Protein AF-A0A550C7H7-F1 (afdb_monomer)

Sequence (183 aa):
MYLFIVLYAYKVDDRRIQGKYHWALLACPMADLDVRALSSAKVYQITNKESIRHWRTDHKSVDVLKSERVIGFIRLPEVQGGSAVTGFIEESPAVHEEDSYPPDARQWSCAWWVIRLIRSFVDAEMMVDPVRGRDTEGNWFERFKQRVQAQGMKLEQKRGQWMTSQDTGSMTIQSIILDFNAT

InterPro domains:
  IPR054208 Protein of unknown function DUF6914 [PF21858] (3-125)

Secondary structure (DSSP, 8-state):
-EEEEEEEEEEETTEEEEEEEEEEEEEESSSS--HHHHHTEEEE-EE-TT-TT--EE--EEE-STT-TTEEEEEEPPPBSSTTHHHHHHHHS-SS-SSTTSSSSGGG--HHHHHHHHHHHHHHTTSB--SSTTT-SSS-HHHHHHHHHHHTTPEEEEETTEEEEE--SS------B---TT--

Solvent-accessible surface area (backbone atoms only — not comparable to full-atom values): 11025 Å² total; per-residue (Å²): 58,26,38,26,42,39,37,25,57,31,65,60,95,88,40,73,44,86,98,42,69,44,37,31,40,33,74,35,87,48,94,63,90,46,70,73,58,34,54,62,25,54,34,43,34,46,43,38,91,91,34,95,86,51,57,34,69,57,66,41,74,39,43,53,80,76,37,91,41,56,68,39,39,37,49,51,65,57,29,58,65,54,72,56,51,58,54,53,60,71,70,50,66,53,62,77,89,73,88,63,81,68,83,45,88,91,65,74,43,38,57,54,54,53,50,50,52,54,47,54,34,34,76,67,69,29,22,73,54,88,53,76,91,76,54,98,68,85,46,66,64,58,55,5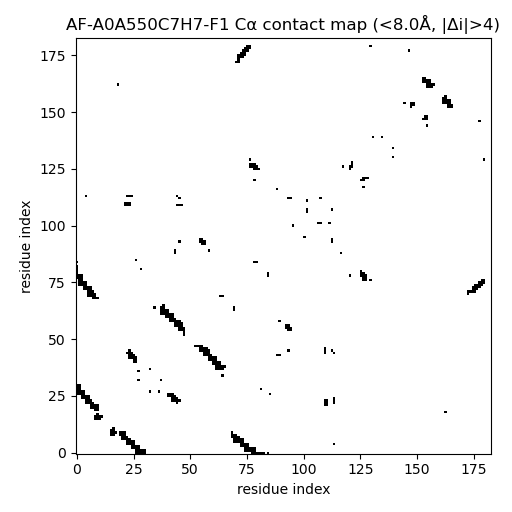1,51,52,53,44,43,74,71,73,37,44,78,44,76,56,97,91,41,80,40,77,56,76,82,95,69,79,87,69,91,56,72,51,67,59,67,87,76,78,126

Nearest PDB structures (foldseek):
  1m1f-assembly1_B  TM=3.291E-01  e=3.274E+00  Escherichia coli
  7xlz-assembly2_B  TM=2.242E-01  e=7.909E+00  Vibrio anguillarum 775

Radius of gyration: 16.7 Å; Cα contacts (8 Å, |Δi|>4): 261; chains: 1; bounding box: 39×39×38 Å

Organism: NCBI:txid97359

Structure (mmCIF, N/CA/C/O backbone):
data_AF-A0A550C7H7-F1
#
_entry.id   AF-A0A550C7H7-F1
#
loop_
_atom_site.group_PDB
_atom_site.id
_atom_site.type_symbol
_atom_site.label_atom_id
_atom_site.label_alt_id
_atom_site.label_comp_id
_atom_site.label_asym_id
_atom_site.label_entity_id
_atom_site.label_seq_id
_atom_site.pdbx_PDB_ins_code
_atom_site.Cartn_x
_atom_site.Cartn_y
_atom_site.Cartn_z
_atom_site.occupancy
_atom_site.B_iso_or_equiv
_atom_site.auth_seq_id
_atom_site.auth_comp_id
_atom_site.auth_asym_id
_atom_site.auth_atom_id
_atom_site.pdbx_PDB_model_num
ATOM 1 N N . MET A 1 1 ? -0.279 4.043 -15.004 1.00 90.31 1 MET A N 1
ATOM 2 C CA . MET A 1 1 ? -1.093 3.459 -13.894 1.00 90.31 1 MET A CA 1
ATOM 3 C C . MET A 1 1 ? -0.762 4.222 -12.627 1.00 90.31 1 MET A C 1
ATOM 5 O O . MET A 1 1 ? 0.410 4.471 -12.386 1.00 90.31 1 MET A O 1
ATOM 9 N N . TYR A 1 2 ? -1.744 4.588 -11.808 1.00 91.00 2 TYR A N 1
ATOM 10 C CA . TYR A 1 2 ? -1.482 5.330 -10.574 1.00 91.00 2 TYR A CA 1
ATOM 11 C C . TYR A 1 2 ? -1.555 4.419 -9.359 1.00 91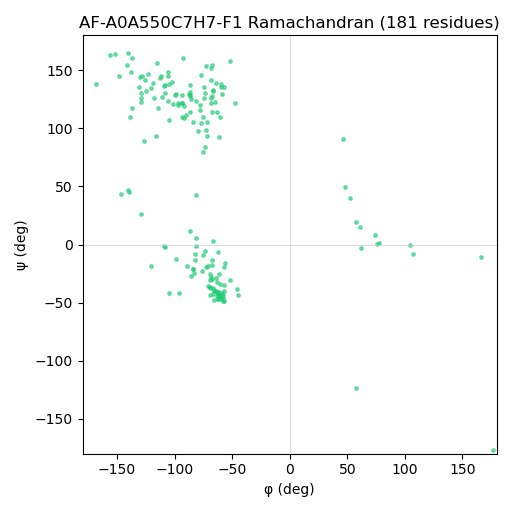.00 2 TYR A C 1
ATOM 13 O O . TYR A 1 2 ? -2.425 3.554 -9.260 1.00 91.00 2 TYR A O 1
ATOM 21 N N . LEU A 1 3 ? -0.635 4.631 -8.422 1.00 92.44 3 LEU A N 1
ATOM 22 C CA . LEU A 1 3 ? -0.643 3.968 -7.128 1.00 92.44 3 LEU A CA 1
ATOM 23 C C . LEU A 1 3 ? -0.927 4.989 -6.030 1.00 92.44 3 LEU A C 1
ATOM 25 O O . LEU A 1 3 ? -0.452 6.124 -6.065 1.00 92.44 3 LEU A O 1
ATOM 29 N N . PHE A 1 4 ? -1.683 4.555 -5.033 1.00 93.44 4 PHE A N 1
ATOM 30 C CA . PHE A 1 4 ? -1.974 5.329 -3.839 1.00 93.44 4 PHE A CA 1
ATOM 31 C C . PHE A 1 4 ? -1.582 4.522 -2.610 1.00 93.44 4 PHE A C 1
ATOM 33 O O . PHE A 1 4 ? -1.973 3.360 -2.484 1.00 93.44 4 PHE A O 1
ATOM 40 N N . ILE A 1 5 ? -0.857 5.138 -1.677 1.00 94.50 5 ILE A N 1
ATOM 41 C CA . ILE A 1 5 ? -0.728 4.590 -0.328 1.00 94.50 5 ILE A CA 1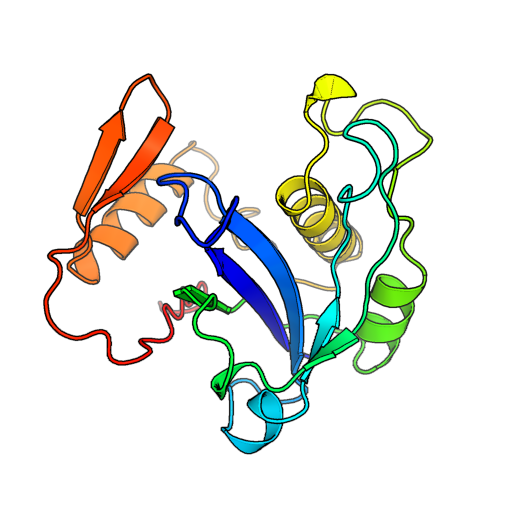
ATOM 42 C C . ILE A 1 5 ? -2.013 4.930 0.417 1.00 94.50 5 ILE A C 1
ATOM 44 O O . ILE A 1 5 ? -2.342 6.103 0.590 1.00 94.50 5 ILE A O 1
ATOM 48 N N . VAL A 1 6 ? -2.729 3.911 0.875 1.00 93.81 6 VAL A N 1
ATOM 49 C CA . VAL A 1 6 ? -3.890 4.065 1.750 1.00 93.81 6 VAL A CA 1
ATOM 50 C C . VAL A 1 6 ? -3.422 3.936 3.192 1.00 93.81 6 VAL A C 1
ATOM 52 O O . VAL A 1 6 ? -2.858 2.909 3.582 1.00 93.81 6 VAL A O 1
ATOM 55 N N . LEU A 1 7 ? -3.660 4.975 3.990 1.00 92.44 7 LEU A N 1
ATOM 56 C CA . LEU A 1 7 ? -3.325 4.990 5.410 1.00 92.44 7 LEU A CA 1
ATOM 57 C C . LEU A 1 7 ? -4.555 4.633 6.235 1.00 92.44 7 LEU A C 1
ATOM 59 O O . LEU A 1 7 ? -5.562 5.341 6.214 1.00 92.44 7 LEU A O 1
ATOM 63 N N . TYR A 1 8 ? -4.450 3.558 7.010 1.00 89.75 8 TYR A N 1
ATOM 64 C CA . TYR A 1 8 ? -5.477 3.141 7.954 1.00 89.75 8 TYR A CA 1
ATOM 65 C C . TYR A 1 8 ? -5.025 3.388 9.394 1.00 89.75 8 TYR A C 1
ATOM 67 O O . TYR A 1 8 ? -3.912 3.032 9.785 1.00 89.75 8 TYR A O 1
ATOM 75 N N . ALA A 1 9 ? -5.922 3.899 10.231 1.00 86.19 9 ALA A N 1
ATOM 76 C CA . ALA A 1 9 ? -5.753 3.930 11.673 1.00 86.19 9 ALA A CA 1
ATOM 77 C C . ALA A 1 9 ? -5.569 2.504 12.205 1.00 86.19 9 ALA A C 1
ATOM 79 O O . ALA A 1 9 ? -6.367 1.593 11.924 1.00 86.19 9 ALA A O 1
ATOM 80 N N . TYR A 1 10 ? -4.521 2.302 13.001 1.00 82.44 10 TYR A N 1
ATOM 81 C CA . TYR A 1 10 ? -4.336 1.055 13.723 1.00 82.44 10 TYR A CA 1
ATOM 82 C C . TYR A 1 10 ? -5.323 0.999 14.897 1.00 82.44 10 TYR A C 1
ATOM 84 O O . TYR A 1 10 ? -5.390 1.938 15.691 1.00 82.44 10 TYR A O 1
ATOM 92 N N . LYS A 1 11 ? -6.112 -0.078 14.990 1.00 80.31 11 LYS A N 1
ATOM 93 C CA . LYS A 1 11 ? -7.064 -0.312 16.085 1.00 80.31 11 LYS A CA 1
ATOM 94 C C . LYS A 1 11 ? -6.698 -1.595 16.837 1.00 80.31 11 LYS A C 1
ATOM 96 O O . LYS A 1 11 ? -6.369 -2.588 16.190 1.00 80.31 11 LYS A O 1
ATOM 101 N N . VAL A 1 12 ? -6.793 -1.557 18.165 1.00 75.75 12 VAL A N 1
ATOM 102 C CA . VAL A 1 12 ? -6.769 -2.720 19.072 1.00 75.75 12 VAL A CA 1
ATOM 103 C C . VAL A 1 12 ? -7.987 -2.580 19.978 1.00 75.75 12 VAL A C 1
ATOM 105 O O . VAL A 1 12 ? -8.166 -1.508 20.552 1.00 75.75 12 VAL A O 1
ATOM 108 N N . ASP A 1 13 ? -8.839 -3.604 20.047 1.00 80.12 13 ASP A N 1
ATOM 109 C CA . ASP A 1 13 ? -10.090 -3.594 20.829 1.00 80.12 13 ASP A CA 1
ATOM 110 C C . ASP A 1 13 ? -10.924 -2.319 20.596 1.00 80.12 13 ASP A C 1
ATOM 112 O O . ASP A 1 13 ? -11.272 -1.585 21.519 1.00 80.12 13 ASP A O 1
ATOM 116 N N . ASP A 1 14 ? -11.133 -1.989 19.316 1.00 77.25 14 ASP A N 1
ATOM 117 C CA . ASP A 1 14 ? -11.817 -0.788 18.810 1.00 77.25 14 ASP A CA 1
ATOM 118 C C . ASP A 1 14 ? -11.204 0.577 19.158 1.00 77.25 14 ASP A C 1
ATOM 120 O O . ASP A 1 14 ? -11.626 1.606 18.617 1.00 77.25 14 ASP A O 1
ATOM 124 N N . ARG A 1 15 ? -10.124 0.615 19.940 1.00 77.50 15 ARG A N 1
ATOM 125 C CA . ARG A 1 15 ? -9.394 1.846 20.256 1.00 77.50 15 ARG A CA 1
ATOM 126 C C . ARG A 1 15 ? -8.351 2.147 19.192 1.00 77.50 15 ARG A C 1
ATOM 128 O O . ARG A 1 15 ? -7.514 1.307 18.861 1.00 77.50 15 ARG A O 1
ATOM 135 N N . ARG A 1 16 ? -8.368 3.378 18.671 1.00 78.88 16 ARG A N 1
ATOM 136 C CA . ARG A 1 16 ? -7.312 3.888 17.784 1.00 78.88 16 ARG A CA 1
ATOM 137 C C . ARG A 1 16 ? -6.014 4.032 18.579 1.00 78.88 16 ARG A C 1
ATOM 139 O O . ARG A 1 16 ? -5.995 4.682 19.620 1.00 78.88 16 ARG A O 1
ATOM 146 N N . ILE A 1 17 ? -4.928 3.457 18.072 1.00 76.88 17 ILE A N 1
ATOM 147 C CA . ILE A 1 17 ? -3.597 3.615 18.658 1.00 76.88 17 ILE A CA 1
ATOM 148 C C . ILE A 1 17 ? -2.902 4.780 17.958 1.00 76.88 17 ILE A C 1
ATOM 150 O O . ILE A 1 17 ? -2.539 4.686 16.785 1.00 76.88 17 ILE A O 1
ATOM 154 N N . GLN A 1 18 ? -2.732 5.889 18.677 1.00 75.62 18 GLN A N 1
ATOM 155 C CA . GLN A 1 18 ? -2.103 7.092 18.138 1.00 75.62 18 GLN A CA 1
ATOM 156 C C . GLN A 1 18 ? -0.669 6.803 17.666 1.00 75.62 18 GLN A C 1
ATOM 158 O O . GLN A 1 18 ? 0.081 6.082 18.324 1.00 75.62 18 GLN A O 1
ATOM 163 N N . GLY A 1 19 ? -0.302 7.355 16.507 1.00 72.56 19 GLY A N 1
ATOM 164 C CA . GLY A 1 19 ? 1.031 7.194 15.918 1.00 72.56 19 GLY A CA 1
ATOM 165 C C . GLY A 1 19 ? 1.295 5.829 15.273 1.00 72.56 19 GLY A C 1
ATOM 166 O O . GLY A 1 19 ? 2.384 5.620 14.747 1.00 72.56 19 GLY A O 1
ATOM 167 N N . LYS A 1 20 ? 0.324 4.902 15.274 1.00 79.31 20 LYS A N 1
ATOM 168 C CA . LYS A 1 20 ? 0.422 3.628 14.552 1.00 79.31 20 LYS A CA 1
ATOM 169 C C . LYS A 1 20 ? -0.553 3.598 13.383 1.00 79.31 20 LYS A C 1
ATOM 171 O O . LYS A 1 20 ? -1.761 3.775 13.551 1.00 79.31 20 LYS A O 1
ATOM 176 N N . TYR A 1 21 ? -0.018 3.303 12.206 1.00 88.19 21 TYR A N 1
ATOM 177 C CA . TYR A 1 21 ? -0.771 3.263 10.961 1.00 88.19 21 TYR A CA 1
ATOM 178 C C . TYR A 1 21 ? -0.526 1.949 10.240 1.00 88.19 21 TYR A C 1
ATOM 180 O O . TYR A 1 21 ? 0.578 1.409 10.266 1.00 88.19 21 TYR A O 1
ATOM 188 N N . HIS A 1 22 ? -1.564 1.452 9.582 1.00 92.19 22 HIS A N 1
ATOM 189 C CA . HIS A 1 22 ? -1.452 0.356 8.637 1.00 92.19 22 HIS A CA 1
ATOM 190 C C . HIS A 1 22 ? -1.413 0.922 7.222 1.00 92.19 22 HIS A C 1
ATOM 192 O O . HIS A 1 22 ? -2.246 1.755 6.868 1.00 92.19 22 HIS A O 1
ATOM 198 N N . TRP A 1 23 ? -0.422 0.495 6.448 1.00 94.62 23 TRP A N 1
ATOM 199 C CA . TRP A 1 23 ? -0.182 0.974 5.093 1.00 94.62 23 TRP A CA 1
ATOM 200 C C . TRP A 1 23 ? -0.626 -0.097 4.107 1.00 94.62 23 TRP A C 1
ATOM 202 O O . TRP A 1 23 ? -0.367 -1.286 4.303 1.00 94.62 23 TRP A O 1
ATOM 212 N N . ALA A 1 24 ? -1.282 0.334 3.043 1.00 96.44 24 ALA A N 1
ATOM 213 C CA . ALA A 1 24 ? -1.634 -0.515 1.921 1.00 96.44 24 ALA A CA 1
ATOM 214 C C . ALA A 1 24 ? -1.447 0.248 0.611 1.00 96.44 24 ALA A C 1
ATOM 216 O O . ALA A 1 24 ? -1.358 1.473 0.618 1.00 96.44 24 ALA A O 1
ATOM 217 N N . LEU A 1 25 ? -1.426 -0.471 -0.502 1.00 96.38 25 LEU A N 1
ATOM 218 C CA . LEU A 1 25 ? -1.425 0.092 -1.842 1.00 96.38 25 LEU A CA 1
ATOM 219 C C . LEU A 1 25 ? -2.788 -0.091 -2.496 1.00 96.38 25 LEU A C 1
ATOM 221 O O . LEU A 1 25 ? -3.459 -1.103 -2.315 1.00 96.38 25 LEU A O 1
ATOM 225 N N . LEU A 1 26 ? -3.174 0.894 -3.285 1.00 94.94 26 LEU A N 1
ATOM 226 C CA . LEU A 1 26 ? -4.359 0.878 -4.121 1.00 94.94 26 LEU A CA 1
ATOM 227 C C . LEU A 1 26 ? -3.930 1.271 -5.528 1.00 94.94 26 LEU A C 1
ATOM 229 O O . LEU A 1 26 ? -3.329 2.327 -5.718 1.00 94.94 26 LEU A O 1
ATOM 233 N N . ALA A 1 27 ? -4.198 0.398 -6.495 1.00 91.69 27 ALA A N 1
ATOM 234 C CA . ALA A 1 27 ? -3.916 0.665 -7.897 1.00 91.69 27 ALA A CA 1
ATOM 235 C C . ALA A 1 27 ? -5.162 1.249 -8.564 1.00 91.69 27 ALA A C 1
ATOM 237 O O . ALA A 1 27 ? -6.253 0.689 -8.451 1.00 91.69 27 ALA A O 1
ATOM 238 N N . CYS A 1 28 ? -4.996 2.373 -9.252 1.00 89.19 28 CYS A N 1
ATOM 239 C CA . CYS A 1 28 ? -6.060 3.054 -9.970 1.00 89.19 28 CYS A CA 1
ATOM 240 C C . CYS A 1 28 ? -5.609 3.333 -11.411 1.00 89.19 28 CYS A C 1
ATOM 242 O O . CYS A 1 28 ? -4.534 3.905 -11.619 1.00 89.19 28 CYS A O 1
ATOM 244 N N . PRO A 1 29 ? -6.420 2.989 -12.427 1.00 85.62 29 PRO A N 1
ATOM 245 C CA . PRO A 1 29 ? -6.101 3.339 -13.808 1.00 85.62 29 PRO A CA 1
ATOM 246 C C . PRO A 1 29 ? -6.175 4.853 -14.061 1.00 85.62 29 PRO A C 1
ATOM 248 O O . PRO A 1 29 ? -5.612 5.327 -15.042 1.00 85.62 29 PRO A O 1
ATOM 251 N N . MET A 1 30 ? -6.844 5.611 -13.186 1.00 83.75 30 MET A N 1
ATOM 252 C CA . MET A 1 30 ? -7.049 7.053 -13.318 1.00 83.75 30 MET A CA 1
ATOM 253 C C . MET A 1 30 ? -6.166 7.839 -12.345 1.00 83.75 30 MET A C 1
ATOM 255 O O . MET A 1 30 ? -5.876 7.374 -11.241 1.00 83.75 30 MET A O 1
ATOM 259 N N . ALA A 1 31 ? -5.762 9.038 -12.774 1.00 79.12 31 ALA A N 1
ATOM 260 C CA . ALA A 1 31 ? -4.938 9.975 -12.006 1.00 79.12 31 ALA A CA 1
ATOM 261 C C . ALA A 1 31 ? -5.601 10.418 -10.700 1.00 79.12 31 ALA A C 1
ATOM 263 O O . ALA A 1 31 ? -4.918 10.610 -9.693 1.00 79.12 31 ALA A O 1
ATOM 264 N N . ASP A 1 32 ? -6.924 10.537 -10.734 1.00 79.69 32 ASP A N 1
ATOM 265 C CA . ASP A 1 32 ? -7.741 10.983 -9.622 1.00 79.69 32 ASP A CA 1
ATOM 266 C C . ASP A 1 32 ? -8.597 9.830 -9.094 1.00 79.69 32 ASP A C 1
ATOM 268 O O . ASP A 1 32 ? -9.057 8.957 -9.840 1.00 79.69 32 ASP A O 1
ATOM 272 N N . LEU A 1 33 ? -8.801 9.821 -7.778 1.00 79.56 33 LEU A N 1
ATOM 273 C CA . LEU A 1 33 ? -9.662 8.846 -7.122 1.00 79.56 33 LEU A CA 1
ATOM 274 C C . LEU A 1 33 ? -11.130 9.235 -7.346 1.00 79.56 33 LEU A C 1
ATOM 276 O O . LEU A 1 33 ? -11.639 10.143 -6.696 1.00 79.56 33 LEU A O 1
ATOM 280 N N . ASP A 1 34 ? -11.821 8.528 -8.243 1.00 79.56 34 ASP A N 1
ATOM 281 C CA . ASP A 1 34 ? -13.287 8.577 -8.341 1.00 79.56 34 ASP A CA 1
ATOM 282 C C . ASP A 1 34 ? -13.909 7.730 -7.210 1.00 79.56 34 ASP A C 1
ATOM 284 O O . ASP A 1 34 ? -13.403 6.664 -6.846 1.00 79.56 34 ASP A O 1
ATOM 288 N N . VAL A 1 35 ? -15.057 8.171 -6.695 1.00 75.94 35 VAL A N 1
ATOM 289 C CA . VAL A 1 35 ? -15.947 7.437 -5.783 1.00 75.94 35 VAL A CA 1
ATOM 290 C C . VAL A 1 35 ? -16.149 5.994 -6.245 1.00 75.94 35 VAL A C 1
ATOM 292 O O . VAL A 1 35 ? -16.066 5.064 -5.441 1.00 75.94 35 VAL A O 1
ATOM 295 N N . ARG A 1 36 ? -16.353 5.782 -7.553 1.00 78.25 36 ARG A N 1
ATOM 296 C CA . ARG A 1 36 ? -16.510 4.433 -8.118 1.00 78.25 36 ARG A CA 1
ATOM 297 C C . ARG A 1 36 ? -15.270 3.571 -7.903 1.00 78.25 36 ARG A C 1
ATOM 299 O O . ARG A 1 36 ? -15.407 2.430 -7.463 1.00 78.25 36 ARG A O 1
ATOM 306 N N . ALA A 1 37 ? -14.080 4.128 -8.134 1.00 77.31 37 ALA A N 1
ATOM 307 C CA . ALA A 1 37 ? -12.816 3.426 -7.926 1.00 77.31 37 ALA A CA 1
ATOM 308 C C . ALA A 1 37 ? -12.606 3.047 -6.450 1.00 77.31 37 ALA A C 1
ATOM 310 O O . ALA A 1 37 ? -12.042 1.995 -6.170 1.00 77.31 37 ALA A O 1
ATOM 311 N N . LEU A 1 38 ? -13.106 3.857 -5.511 1.00 85.25 38 LEU A N 1
ATOM 312 C CA . LEU A 1 38 ? -12.970 3.617 -4.071 1.00 85.25 38 LEU A CA 1
ATOM 313 C C . LEU A 1 38 ? -14.017 2.651 -3.487 1.00 85.25 38 LEU A C 1
ATOM 315 O O . LEU A 1 38 ? -13.747 2.013 -2.470 1.00 85.25 38 LEU A O 1
ATOM 319 N N . SER A 1 39 ? -15.184 2.516 -4.123 1.00 85.12 39 SER A N 1
ATOM 320 C CA . SER A 1 39 ? -16.300 1.684 -3.633 1.00 85.12 39 SER A CA 1
ATOM 321 C C . SER A 1 39 ? -16.083 0.166 -3.751 1.00 85.12 39 SER A C 1
ATOM 323 O O . SER A 1 39 ? -16.731 -0.611 -3.054 1.00 85.12 39 SER A O 1
ATOM 325 N N . SER A 1 40 ? -15.157 -0.269 -4.609 1.00 87.75 40 SER A N 1
ATOM 326 C CA . SER A 1 40 ? -14.787 -1.680 -4.791 1.00 87.75 40 SER A CA 1
ATOM 327 C C . SER A 1 40 ? -13.299 -1.810 -5.122 1.00 87.75 40 SER A C 1
ATOM 329 O O . SER A 1 40 ? -12.896 -2.535 -6.037 1.00 87.75 40 SER A O 1
ATOM 331 N N . ALA A 1 41 ? -12.468 -1.064 -4.402 1.00 90.00 41 ALA A N 1
ATOM 332 C CA . ALA A 1 41 ? -11.054 -1.002 -4.707 1.00 90.00 41 ALA A CA 1
ATOM 333 C C . ALA A 1 41 ? -10.332 -2.280 -4.278 1.00 90.00 41 ALA A C 1
ATOM 335 O O . ALA A 1 41 ? -10.508 -2.758 -3.152 1.00 90.00 41 ALA A O 1
ATOM 336 N N . LYS A 1 42 ? -9.453 -2.796 -5.142 1.00 93.88 42 LYS A N 1
ATOM 337 C CA . LYS A 1 42 ? -8.499 -3.834 -4.749 1.00 93.88 42 LYS A CA 1
ATOM 338 C C . LYS A 1 42 ? -7.354 -3.173 -3.985 1.00 93.88 42 LYS A C 1
ATOM 340 O O . LYS A 1 42 ? -6.628 -2.337 -4.519 1.00 93.88 42 LYS A O 1
ATOM 345 N N . VAL A 1 43 ? -7.233 -3.535 -2.714 1.00 95.25 43 VAL A N 1
ATOM 346 C CA . VAL A 1 43 ? -6.210 -3.041 -1.798 1.00 95.25 43 VAL A CA 1
ATOM 347 C C . VAL A 1 43 ? -5.174 -4.134 -1.577 1.00 95.25 43 VAL A C 1
ATOM 349 O O 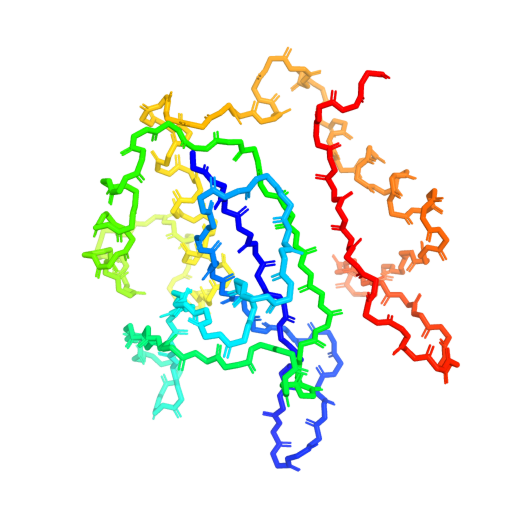. VAL A 1 43 ? -5.486 -5.235 -1.114 1.00 95.25 43 VAL A O 1
ATOM 352 N N . TYR A 1 44 ? -3.927 -3.797 -1.869 1.00 97.62 44 TYR A N 1
ATOM 353 C CA . TYR A 1 44 ? -2.760 -4.647 -1.718 1.00 97.62 44 TYR A CA 1
ATOM 354 C C . TYR A 1 44 ? -2.062 -4.342 -0.400 1.00 97.62 44 TYR A C 1
ATOM 356 O O . TYR A 1 44 ? -1.679 -3.212 -0.112 1.00 97.62 44 TYR A O 1
ATOM 364 N N . GLN A 1 45 ? -1.924 -5.352 0.440 1.00 96.31 45 GLN A N 1
ATOM 365 C CA . GLN A 1 45 ? -1.385 -5.211 1.786 1.00 96.31 45 GLN A CA 1
ATOM 366 C C . GLN A 1 45 ? -0.810 -6.536 2.273 1.00 96.31 45 GLN A C 1
ATOM 368 O O . GLN A 1 45 ? -1.177 -7.609 1.780 1.00 96.31 45 GLN A O 1
ATOM 373 N N . ILE A 1 46 ? 0.008 -6.436 3.314 1.00 94.88 46 ILE A N 1
ATOM 374 C CA . ILE A 1 46 ? 0.455 -7.564 4.127 1.00 94.88 46 ILE A CA 1
ATOM 375 C C . ILE A 1 46 ? -0.064 -7.422 5.554 1.00 94.88 46 ILE A C 1
ATOM 377 O O . ILE A 1 46 ? -0.358 -6.320 6.016 1.00 94.88 46 ILE A O 1
ATOM 381 N N . THR A 1 47 ? -0.175 -8.530 6.275 1.00 91.94 47 THR A N 1
ATOM 382 C CA . THR A 1 47 ? -0.656 -8.546 7.655 1.00 91.94 47 THR A CA 1
ATOM 383 C C . THR A 1 47 ? 0.116 -9.543 8.505 1.00 91.94 47 THR A C 1
ATOM 385 O O . THR A 1 47 ? 0.628 -10.532 7.993 1.00 91.94 47 THR A O 1
ATOM 388 N N . ASN A 1 48 ? 0.156 -9.290 9.810 1.00 88.62 48 ASN A N 1
ATOM 389 C CA . ASN A 1 48 ? 0.740 -10.157 10.831 1.00 88.62 48 ASN A CA 1
ATOM 390 C C . ASN A 1 48 ? -0.239 -10.406 11.993 1.00 88.62 48 ASN A C 1
ATOM 392 O O . ASN A 1 48 ? 0.175 -10.642 13.126 1.00 88.62 48 ASN A O 1
ATOM 396 N N . LYS A 1 49 ? -1.552 -10.321 11.723 1.00 85.19 49 LYS A N 1
ATOM 397 C CA . LYS A 1 49 ? -2.618 -10.463 12.734 1.00 85.19 49 LYS A CA 1
ATOM 398 C C . LYS A 1 49 ? -2.508 -11.734 13.579 1.00 85.19 49 LYS A C 1
ATOM 400 O O . LYS A 1 49 ? -2.928 -11.721 14.727 1.00 85.19 49 LYS A O 1
ATOM 405 N N . GLU A 1 50 ? -1.972 -12.811 13.012 1.00 80.38 50 GLU A N 1
ATOM 406 C CA . GLU A 1 50 ? -1.850 -14.110 13.685 1.00 80.38 50 GLU A CA 1
ATOM 407 C C . GLU A 1 50 ? -0.574 -14.224 14.528 1.00 80.38 50 GLU A C 1
ATOM 409 O O . GLU A 1 50 ? -0.540 -14.968 15.503 1.00 80.38 50 GLU A O 1
ATOM 414 N N . SER A 1 51 ? 0.486 -13.496 14.172 1.00 79.94 51 SER A N 1
ATOM 415 C CA . SER A 1 51 ? 1.750 -13.487 14.908 1.00 79.94 51 SER A CA 1
ATOM 416 C C . SER A 1 51 ? 2.643 -12.360 14.415 1.00 79.94 51 SER A C 1
ATOM 418 O O . SER A 1 51 ? 2.843 -12.211 13.213 1.00 79.94 51 SER A O 1
ATOM 420 N N . ILE A 1 52 ? 3.302 -11.653 15.339 1.00 73.75 52 ILE A N 1
ATOM 421 C CA . ILE A 1 52 ? 4.274 -10.595 15.015 1.00 73.75 52 ILE A CA 1
ATOM 422 C C . ILE A 1 52 ? 5.437 -11.069 14.127 1.00 73.75 52 ILE A C 1
ATOM 424 O O . ILE A 1 52 ? 6.099 -10.234 13.516 1.00 73.75 52 ILE A O 1
ATOM 428 N N . ARG A 1 53 ? 5.688 -12.386 14.061 1.00 74.50 53 ARG A N 1
ATOM 429 C CA . ARG A 1 53 ? 6.763 -12.998 13.263 1.00 74.50 53 ARG A CA 1
ATOM 430 C C . ARG A 1 53 ? 6.295 -13.569 11.924 1.00 74.50 53 ARG A C 1
ATOM 432 O O . ARG A 1 53 ? 7.140 -13.890 11.101 1.00 74.50 53 ARG A O 1
ATOM 439 N N . HIS A 1 54 ? 4.989 -13.700 11.701 1.00 84.19 54 HIS A N 1
ATOM 440 C CA . HIS A 1 54 ? 4.449 -14.333 10.497 1.00 84.19 54 HIS A CA 1
ATOM 441 C C . HIS A 1 54 ? 3.662 -13.311 9.687 1.00 84.19 54 HIS A C 1
ATOM 443 O O . HIS A 1 54 ? 2.476 -13.073 9.922 1.00 84.19 54 HIS A O 1
ATOM 449 N N . TRP A 1 55 ? 4.354 -12.686 8.739 1.00 89.44 55 TRP A N 1
ATOM 450 C CA . TRP A 1 55 ? 3.729 -11.808 7.763 1.00 89.44 55 TRP A CA 1
ATOM 451 C C . TRP A 1 55 ? 3.230 -12.615 6.571 1.00 89.44 55 TRP A C 1
ATOM 453 O O . TRP A 1 55 ? 3.933 -13.483 6.062 1.00 89.44 55 TRP A O 1
ATOM 463 N N . ARG A 1 56 ? 2.028 -12.291 6.101 1.00 92.56 56 ARG A N 1
ATOM 464 C CA . ARG A 1 56 ? 1.435 -12.865 4.889 1.00 92.56 56 ARG A CA 1
ATOM 465 C C . ARG A 1 56 ? 0.755 -11.795 4.050 1.00 92.56 56 ARG A C 1
ATOM 467 O O . ARG A 1 56 ? 0.419 -10.725 4.564 1.00 92.56 56 ARG A O 1
ATOM 474 N N . THR A 1 57 ? 0.531 -12.085 2.775 1.00 95.25 57 THR A N 1
ATOM 475 C CA . THR A 1 57 ? -0.292 -11.242 1.908 1.00 95.25 57 THR A CA 1
ATOM 476 C C . THR A 1 57 ? -1.752 -11.317 2.369 1.00 95.25 57 THR A C 1
ATOM 478 O O . THR A 1 57 ? -2.225 -12.346 2.844 1.00 95.25 57 THR A O 1
ATOM 481 N N . ASP A 1 58 ? -2.454 -10.187 2.310 1.00 95.94 58 ASP A N 1
ATOM 482 C CA . ASP A 1 58 ? -3.869 -10.056 2.702 1.00 95.94 58 ASP A CA 1
ATOM 483 C C . ASP A 1 58 ? -4.590 -9.125 1.718 1.00 95.94 58 ASP A C 1
ATOM 485 O O . ASP A 1 58 ? -5.241 -8.148 2.091 1.00 95.94 58 ASP A O 1
ATOM 489 N N . HIS A 1 59 ? -4.372 -9.347 0.424 1.00 96.25 59 HI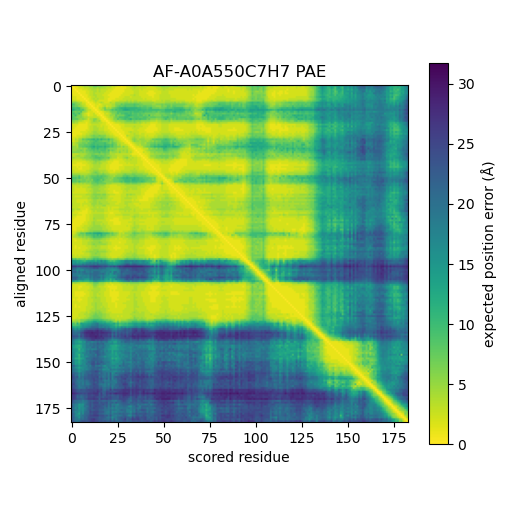S A N 1
ATOM 490 C CA . HIS A 1 59 ? -4.960 -8.525 -0.628 1.00 96.25 59 HIS A CA 1
ATOM 491 C C . HIS A 1 59 ? -6.475 -8.715 -0.649 1.00 96.25 59 HIS A C 1
ATOM 493 O O . HIS A 1 59 ? -6.967 -9.839 -0.591 1.00 96.25 59 HIS A O 1
ATOM 499 N N . LYS A 1 60 ? -7.227 -7.617 -0.716 1.00 94.50 60 LYS A N 1
ATOM 500 C CA . LYS A 1 60 ? -8.685 -7.661 -0.577 1.00 94.50 60 LYS A CA 1
ATOM 501 C C . LYS A 1 60 ? -9.361 -6.584 -1.401 1.00 94.50 60 LYS A C 1
ATOM 503 O O . LYS A 1 60 ? -8.863 -5.464 -1.489 1.00 94.50 60 LYS A O 1
ATOM 508 N N . SER A 1 61 ? -10.528 -6.911 -1.937 1.00 94.19 61 SER A N 1
ATOM 509 C CA . SER A 1 61 ? -11.454 -5.906 -2.451 1.00 94.19 61 SER A CA 1
ATOM 510 C C . SER A 1 61 ? -12.237 -5.316 -1.287 1.00 94.19 61 SER A C 1
ATOM 512 O O . SER A 1 61 ? -12.853 -6.052 -0.515 1.00 94.19 61 SER A O 1
ATOM 514 N N . VAL A 1 62 ? -12.186 -3.997 -1.131 1.00 91.50 62 VAL A N 1
ATOM 515 C CA . VAL A 1 62 ? -12.886 -3.279 -0.064 1.00 91.50 62 VAL A CA 1
ATOM 516 C C . VAL A 1 62 ? -13.530 -2.009 -0.588 1.00 91.50 62 VAL A C 1
ATOM 518 O O . VAL A 1 62 ? -13.006 -1.340 -1.475 1.00 91.50 62 VAL A O 1
ATOM 521 N N . ASP A 1 63 ? -14.654 -1.658 0.026 1.00 91.81 63 ASP A N 1
ATOM 522 C CA . ASP A 1 63 ? -15.215 -0.320 -0.070 1.00 91.81 63 ASP A CA 1
ATOM 523 C C . ASP A 1 63 ? -14.441 0.586 0.892 1.00 91.81 63 ASP A C 1
ATOM 525 O O . ASP A 1 63 ? -14.652 0.580 2.110 1.00 91.81 63 ASP A O 1
ATOM 529 N N . VAL A 1 64 ? -13.472 1.313 0.341 1.00 88.12 64 VAL A N 1
ATOM 530 C CA . VAL A 1 64 ? -12.573 2.168 1.119 1.00 88.12 64 VAL A CA 1
ATOM 531 C C . VAL A 1 64 ? -13.348 3.342 1.723 1.00 88.12 64 VAL A C 1
ATOM 533 O O . VAL A 1 64 ? -13.021 3.784 2.822 1.00 88.12 64 VAL A O 1
ATOM 536 N N . LEU A 1 65 ? -14.423 3.792 1.066 1.00 85.69 65 LEU A N 1
ATOM 537 C CA . LEU A 1 65 ? -15.265 4.900 1.531 1.00 85.69 65 LEU A CA 1
ATOM 538 C C . LEU A 1 65 ? -16.069 4.539 2.781 1.00 85.69 65 LEU A C 1
ATOM 540 O O . LEU A 1 65 ? -16.337 5.403 3.610 1.00 85.69 65 LEU A O 1
ATOM 544 N N . LYS A 1 66 ? -16.431 3.262 2.943 1.00 90.25 66 LYS A N 1
ATOM 545 C CA . LYS A 1 66 ? -17.130 2.772 4.142 1.00 90.25 66 LYS A CA 1
ATOM 546 C C . LYS A 1 66 ? -16.199 2.481 5.316 1.00 90.25 66 LYS A C 1
ATOM 548 O O . LYS A 1 66 ? -16.664 2.168 6.411 1.00 90.25 66 LYS A O 1
ATOM 553 N N . SER A 1 67 ? -14.884 2.534 5.117 1.00 89.00 67 SER A N 1
ATOM 554 C CA . SER A 1 67 ? -13.938 2.211 6.176 1.00 89.00 67 SER A CA 1
ATOM 555 C C . SER A 1 67 ? -13.678 3.416 7.078 1.00 89.00 67 SER A C 1
ATOM 557 O O . SER A 1 67 ? -12.868 4.281 6.767 1.00 89.00 67 SER A O 1
ATOM 559 N N . GLU A 1 68 ? -14.235 3.399 8.289 1.00 87.38 68 GLU A N 1
ATOM 560 C CA . GLU A 1 68 ? -13.939 4.390 9.346 1.00 87.38 68 GLU A CA 1
ATOM 561 C C . GLU A 1 68 ? -12.470 4.400 9.813 1.00 87.38 68 GLU A C 1
ATOM 563 O O . GLU A 1 68 ? -12.062 5.178 10.688 1.00 87.38 68 GLU A O 1
ATOM 568 N N . ARG A 1 69 ? -11.674 3.448 9.318 1.00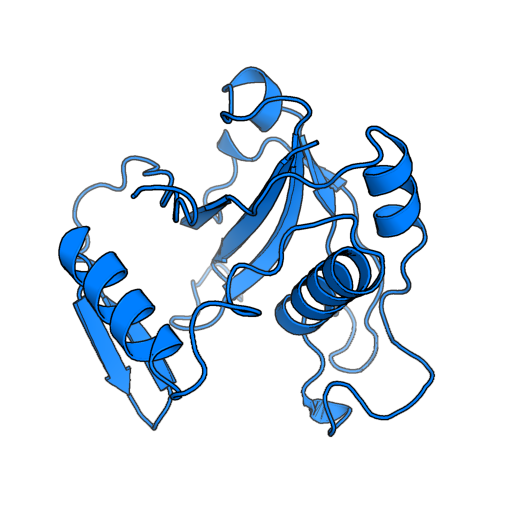 87.69 69 ARG A N 1
ATOM 569 C CA . ARG A 1 69 ? -10.248 3.355 9.605 1.00 87.69 69 ARG A CA 1
ATOM 570 C C . ARG A 1 69 ? -9.420 4.143 8.606 1.00 87.69 69 ARG A C 1
ATOM 572 O O . ARG A 1 69 ? -8.270 4.400 8.932 1.00 87.69 69 ARG A O 1
ATOM 579 N N . VAL A 1 70 ? -9.940 4.503 7.437 1.00 89.19 70 VAL A N 1
ATOM 580 C CA . VAL A 1 70 ? -9.173 5.264 6.446 1.00 89.19 70 VAL A CA 1
ATOM 581 C C . VAL A 1 70 ? -8.933 6.669 6.977 1.00 89.19 70 VAL A C 1
ATOM 583 O O . VAL A 1 70 ? -9.857 7.360 7.392 1.00 89.19 70 VAL A O 1
ATOM 586 N N . ILE A 1 71 ? -7.664 7.058 7.004 1.00 87.75 71 ILE A N 1
ATOM 587 C CA . ILE A 1 71 ? -7.220 8.391 7.413 1.00 87.75 71 ILE A CA 1
ATOM 588 C C . ILE A 1 71 ? -7.029 9.260 6.178 1.00 87.75 71 ILE A C 1
ATOM 590 O O . ILE A 1 71 ? -7.404 10.426 6.178 1.00 87.75 71 ILE A O 1
ATOM 594 N N . GLY A 1 72 ? -6.444 8.688 5.127 1.00 86.75 72 GLY A N 1
ATOM 595 C CA . GLY A 1 72 ? -6.172 9.408 3.898 1.00 86.75 72 GLY A CA 1
ATOM 596 C C . GLY A 1 72 ? -5.430 8.563 2.876 1.00 86.75 72 GLY A C 1
ATOM 597 O O . GLY A 1 72 ? -5.142 7.380 3.089 1.00 86.75 72 GLY A O 1
ATOM 598 N N . PHE A 1 73 ? -5.118 9.219 1.767 1.00 86.81 73 PHE A N 1
ATOM 599 C CA . PHE A 1 73 ? -4.434 8.652 0.616 1.00 86.81 73 PHE A CA 1
ATOM 600 C C . PHE A 1 73 ? -3.219 9.506 0.296 1.00 86.81 73 PHE A C 1
ATOM 602 O O . PHE A 1 73 ? -3.314 10.728 0.367 1.00 86.81 73 PHE A O 1
ATOM 609 N N . ILE A 1 74 ? -2.118 8.871 -0.093 1.00 87.00 74 ILE A N 1
ATOM 610 C CA . ILE A 1 74 ? -0.950 9.541 -0.665 1.00 87.00 74 ILE A CA 1
ATOM 611 C C . ILE A 1 74 ? -0.829 9.068 -2.104 1.00 87.00 74 ILE A C 1
ATOM 613 O O . ILE A 1 74 ? -0.627 7.879 -2.346 1.00 87.00 74 ILE A O 1
ATOM 617 N N . ARG A 1 75 ? -0.955 9.992 -3.055 1.00 88.25 75 ARG A N 1
ATOM 618 C CA . ARG A 1 75 ? -0.734 9.702 -4.472 1.00 88.25 75 ARG A CA 1
ATOM 619 C C . ARG A 1 75 ? 0.760 9.533 -4.737 1.00 88.25 75 ARG A C 1
ATOM 621 O O . ARG A 1 75 ? 1.558 10.374 -4.331 1.00 88.25 75 ARG A O 1
ATOM 628 N N . LEU A 1 76 ? 1.124 8.455 -5.419 1.00 88.56 76 LEU A N 1
ATOM 629 C CA . LEU A 1 76 ? 2.476 8.237 -5.925 1.00 88.56 76 LEU A CA 1
ATOM 630 C C . LEU A 1 76 ? 2.591 8.759 -7.367 1.00 88.56 76 LEU A C 1
ATOM 632 O O . LEU A 1 76 ? 1.563 8.924 -8.039 1.00 88.56 76 LEU A O 1
ATOM 636 N N . PRO A 1 77 ? 3.818 9.016 -7.861 1.00 89.00 77 PRO A N 1
ATOM 637 C CA . PRO A 1 77 ? 4.041 9.245 -9.282 1.00 89.00 77 PRO A CA 1
ATOM 638 C C . PRO A 1 77 ? 3.447 8.118 -10.133 1.00 89.00 77 PRO A C 1
ATOM 640 O O . PRO A 1 77 ? 3.205 7.004 -9.659 1.00 89.00 77 PRO A O 1
ATOM 643 N N . GLU A 1 78 ? 3.191 8.418 -11.403 1.00 89.44 78 GLU A N 1
ATOM 644 C CA . GLU A 1 78 ? 2.707 7.396 -12.320 1.00 89.44 78 GLU A CA 1
ATOM 645 C C . GLU A 1 78 ? 3.714 6.247 -12.439 1.00 89.44 78 GLU A C 1
ATOM 647 O O . GLU A 1 78 ? 4.915 6.468 -12.593 1.00 89.44 78 GLU A O 1
ATOM 652 N N . VAL A 1 79 ? 3.187 5.024 -12.403 1.00 90.12 79 VAL A N 1
ATOM 653 C CA . VAL A 1 79 ? 3.925 3.799 -12.684 1.00 90.12 79 VAL A CA 1
ATOM 654 C C . VAL A 1 79 ? 3.585 3.335 -14.101 1.00 90.12 79 VAL A C 1
ATOM 656 O O . VAL A 1 79 ? 2.418 3.0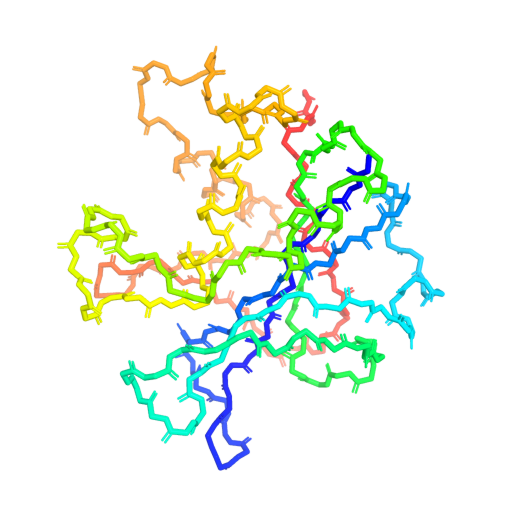90 -14.443 1.00 90.12 79 VAL A O 1
ATOM 659 N N . GLN A 1 80 ? 4.614 3.236 -14.933 1.00 89.25 80 GLN A N 1
ATOM 660 C CA . GLN A 1 80 ? 4.565 2.674 -16.278 1.00 89.25 80 GLN A CA 1
ATOM 661 C C . GLN A 1 80 ? 4.302 1.162 -16.208 1.00 89.25 80 GLN A C 1
ATOM 663 O O . GLN A 1 80 ? 4.587 0.523 -15.204 1.00 89.25 80 GLN A O 1
ATOM 668 N N . GLY A 1 81 ? 3.726 0.572 -17.258 1.00 83.44 81 GLY A N 1
ATOM 669 C CA . GLY A 1 81 ? 3.472 -0.880 -17.323 1.00 83.44 81 GLY A CA 1
ATOM 670 C C . GLY A 1 81 ? 2.018 -1.321 -17.109 1.00 83.44 81 GLY A C 1
ATOM 671 O O . GLY A 1 81 ? 1.717 -2.509 -17.202 1.00 83.44 81 GLY A O 1
ATOM 672 N N . GLY A 1 82 ? 1.087 -0.391 -16.875 1.00 87.25 82 GLY A N 1
ATOM 673 C CA . GLY A 1 82 ? -0.354 -0.679 -16.926 1.00 87.25 82 GLY A CA 1
ATOM 674 C C . GLY A 1 82 ? -0.791 -1.791 -15.962 1.00 87.25 82 GLY A C 1
ATOM 675 O O . GLY A 1 82 ? -0.563 -1.694 -14.759 1.00 87.25 82 GLY A O 1
ATOM 676 N N . SER A 1 83 ? -1.431 -2.842 -16.483 1.00 84.88 83 SER A N 1
ATOM 677 C CA . SER A 1 83 ? -1.905 -3.994 -15.696 1.00 84.88 83 SER A CA 1
ATOM 678 C C . SER A 1 83 ? -0.786 -4.907 -15.180 1.00 84.88 83 SER A C 1
ATOM 680 O O . SER A 1 83 ? -1.008 -5.655 -14.229 1.00 84.88 83 SER A O 1
ATOM 682 N N . ALA A 1 84 ? 0.423 -4.848 -15.751 1.00 87.25 84 ALA A N 1
ATOM 683 C CA . ALA A 1 84 ? 1.560 -5.625 -15.250 1.00 87.25 84 ALA A CA 1
ATOM 684 C C . ALA A 1 84 ? 1.964 -5.187 -13.831 1.00 87.25 84 ALA A C 1
ATOM 686 O O . ALA A 1 84 ? 2.399 -6.008 -13.028 1.00 87.25 84 ALA A O 1
ATOM 687 N N . VAL A 1 85 ? 1.727 -3.913 -13.489 1.00 91.19 85 VAL A N 1
ATOM 688 C CA . VAL A 1 85 ? 1.972 -3.356 -12.150 1.00 91.19 85 VAL A CA 1
ATOM 689 C C . VAL A 1 85 ? 1.186 -4.119 -11.085 1.00 91.19 85 VAL A C 1
ATOM 691 O O . VAL A 1 85 ? 1.739 -4.484 -10.053 1.00 91.19 85 VAL A O 1
ATOM 694 N N . THR A 1 86 ? -0.097 -4.397 -11.329 1.00 93.31 86 THR A N 1
ATOM 695 C CA . THR A 1 86 ? -0.936 -5.124 -10.366 1.00 93.31 86 THR A CA 1
ATOM 696 C C . THR A 1 86 ? -0.525 -6.586 -10.223 1.00 93.31 86 THR A C 1
ATOM 698 O O . THR A 1 86 ? -0.509 -7.082 -9.102 1.00 93.31 86 THR A O 1
ATOM 701 N N . GLY A 1 87 ? -0.121 -7.248 -11.315 1.00 91.75 87 GLY A N 1
ATOM 702 C CA . GLY A 1 87 ? 0.401 -8.620 -11.261 1.00 91.75 87 GLY A CA 1
ATOM 703 C C . GLY A 1 87 ? 1.678 -8.715 -10.422 1.00 91.75 87 GLY A C 1
ATOM 704 O O . GLY A 1 87 ? 1.751 -9.517 -9.497 1.00 91.75 87 GLY A O 1
ATOM 705 N N . PHE A 1 88 ? 2.625 -7.801 -10.648 1.00 93.69 88 PHE A N 1
ATOM 706 C CA . PHE A 1 88 ? 3.856 -7.721 -9.859 1.00 93.69 88 PHE A CA 1
ATOM 707 C C . PHE A 1 88 ? 3.591 -7.534 -8.355 1.00 93.69 88 PHE A C 1
ATOM 709 O O . PHE A 1 88 ? 4.224 -8.183 -7.522 1.00 93.69 88 PHE A O 1
ATOM 716 N N . ILE A 1 89 ? 2.645 -6.663 -7.981 1.00 95.00 89 ILE A N 1
ATOM 717 C CA . ILE A 1 89 ? 2.289 -6.450 -6.567 1.00 95.00 89 ILE A CA 1
ATOM 718 C C . ILE A 1 89 ? 1.660 -7.714 -5.962 1.00 95.00 89 ILE A C 1
ATOM 720 O O . ILE A 1 89 ? 1.943 -8.029 -4.809 1.00 95.00 89 ILE A O 1
ATOM 724 N N . GLU A 1 90 ? 0.823 -8.428 -6.719 1.00 95.31 90 GLU A N 1
ATOM 725 C CA . GLU A 1 90 ? 0.139 -9.651 -6.267 1.00 95.31 90 GLU A CA 1
ATOM 726 C C . GLU A 1 90 ? 1.096 -10.810 -6.012 1.00 95.31 90 GLU A C 1
ATOM 728 O O . GLU A 1 90 ? 0.915 -11.565 -5.058 1.00 95.31 90 GLU A O 1
ATOM 733 N N . GLU A 1 91 ? 2.123 -10.927 -6.846 1.00 93.00 91 GLU A N 1
ATOM 734 C CA . GLU A 1 91 ? 3.152 -11.961 -6.742 1.00 93.00 91 GLU A CA 1
ATOM 735 C C . GLU A 1 91 ? 4.242 -11.601 -5.722 1.00 93.00 91 GLU A C 1
ATOM 737 O O . GLU A 1 91 ? 5.020 -12.457 -5.299 1.00 93.00 91 GLU A O 1
ATOM 742 N N . SER A 1 92 ? 4.293 -10.341 -5.281 1.00 91.56 92 SER A N 1
ATOM 743 C CA . SER A 1 92 ? 5.317 -9.871 -4.357 1.00 91.56 92 SER A CA 1
ATOM 744 C C . SER A 1 92 ? 5.155 -10.485 -2.960 1.00 91.56 92 SER A C 1
ATOM 746 O O . SER A 1 92 ? 4.146 -10.254 -2.283 1.00 91.56 92 SER A O 1
ATOM 748 N N . PRO A 1 93 ? 6.178 -11.188 -2.442 1.00 91.38 93 PRO A N 1
ATOM 749 C CA . PRO A 1 93 ? 6.049 -11.949 -1.209 1.00 91.38 93 PRO A CA 1
ATOM 750 C C . PRO A 1 93 ? 5.883 -11.034 0.007 1.00 91.38 93 PRO A C 1
ATOM 752 O O . PRO A 1 93 ? 6.374 -9.900 0.042 1.00 91.38 93 PRO A O 1
ATOM 755 N N . ALA A 1 94 ? 5.207 -11.531 1.043 1.00 89.94 94 ALA A N 1
ATOM 756 C CA . ALA A 1 94 ? 4.964 -10.758 2.259 1.00 89.94 94 ALA A CA 1
ATOM 757 C C . ALA A 1 94 ? 6.221 -10.506 3.098 1.00 89.94 94 ALA A C 1
ATOM 759 O O . ALA A 1 94 ? 6.271 -9.527 3.842 1.00 89.94 94 ALA A O 1
ATOM 760 N N . VAL A 1 95 ? 7.217 -11.381 2.967 1.00 83.06 95 VAL A N 1
ATOM 761 C CA . VAL A 1 95 ? 8.539 -11.310 3.595 1.00 83.06 95 VAL A CA 1
ATOM 762 C C . VAL A 1 95 ? 9.580 -11.344 2.474 1.00 83.06 95 VAL A C 1
ATOM 764 O O . VAL A 1 95 ? 9.329 -11.932 1.426 1.00 83.06 95 VAL A O 1
ATOM 767 N N . HIS A 1 96 ? 10.708 -10.656 2.639 1.00 67.94 96 HIS A N 1
ATOM 768 C CA . HIS A 1 96 ? 11.868 -10.834 1.762 1.00 67.94 96 HIS A CA 1
ATOM 769 C C . HIS A 1 96 ? 12.793 -11.865 2.412 1.00 67.94 96 HIS A C 1
ATOM 771 O O . HIS A 1 96 ? 13.173 -11.663 3.562 1.00 67.94 96 HIS A O 1
ATOM 777 N N . GLU A 1 97 ? 13.100 -12.964 1.723 1.00 61.88 97 GLU A N 1
ATOM 778 C CA . GLU A 1 97 ? 13.946 -14.040 2.270 1.00 61.88 97 GLU A CA 1
ATOM 779 C C . GLU A 1 97 ? 15.435 -13.672 2.278 1.00 61.88 97 GLU A C 1
ATOM 781 O O . GLU A 1 97 ? 16.192 -14.196 3.088 1.00 61.88 97 GLU A O 1
ATOM 786 N N . GLU A 1 98 ? 15.852 -12.730 1.429 1.00 56.25 98 GLU A N 1
ATOM 787 C CA . GLU A 1 98 ? 17.228 -12.239 1.407 1.00 56.25 98 GLU A CA 1
ATOM 788 C C . GLU A 1 98 ? 17.372 -11.012 2.316 1.00 56.25 98 GLU A C 1
ATOM 790 O O . GLU A 1 98 ? 16.844 -9.926 2.048 1.00 56.25 98 GLU A O 1
ATOM 795 N N . ASP A 1 99 ? 18.067 -11.232 3.429 1.00 51.41 99 ASP A N 1
ATOM 796 C CA . ASP A 1 99 ? 18.483 -10.260 4.432 1.00 51.41 99 ASP A CA 1
ATOM 797 C C . ASP A 1 99 ? 19.123 -9.007 3.812 1.00 51.41 99 ASP A C 1
ATOM 799 O O . ASP A 1 99 ? 20.133 -9.090 3.117 1.00 51.41 99 ASP A O 1
ATOM 803 N N . SER A 1 100 ? 18.552 -7.830 4.095 1.00 51.97 100 SER A N 1
ATOM 804 C CA . SER A 1 100 ? 19.255 -6.527 4.222 1.00 51.97 100 SER A CA 1
ATOM 805 C C . SER A 1 100 ? 18.303 -5.329 4.209 1.00 51.97 100 SER A C 1
ATOM 807 O O . SER A 1 100 ? 18.715 -4.216 4.547 1.00 51.97 100 SER A O 1
ATOM 809 N N . TYR A 1 101 ? 17.024 -5.517 3.871 1.00 50.31 101 TYR A N 1
ATOM 810 C CA . TYR A 1 101 ? 16.089 -4.399 3.815 1.00 50.31 101 TYR A CA 1
ATOM 811 C C . TYR A 1 101 ? 14.712 -4.734 4.394 1.00 50.31 101 TYR A C 1
ATOM 813 O O . TYR A 1 101 ? 13.963 -5.468 3.750 1.00 50.31 101 TYR A O 1
ATOM 821 N N . PRO A 1 102 ? 14.340 -4.176 5.567 1.00 51.69 102 PRO A N 1
ATOM 822 C CA . PRO A 1 102 ? 15.124 -3.351 6.479 1.00 51.69 102 PRO A CA 1
ATOM 823 C C . PRO A 1 102 ? 16.179 -4.189 7.235 1.00 51.69 102 PRO A C 1
ATOM 825 O O . PRO A 1 102 ? 15.965 -5.376 7.465 1.00 51.69 102 PRO A O 1
ATOM 828 N N . PRO A 1 103 ? 17.291 -3.573 7.668 1.00 51.84 103 PRO A N 1
ATOM 829 C CA . PRO A 1 103 ? 18.474 -4.248 8.226 1.00 51.84 103 PRO A CA 1
ATOM 830 C C . PRO A 1 103 ? 18.279 -4.966 9.577 1.00 51.84 103 PRO A C 1
ATOM 832 O O . PRO A 1 103 ? 19.229 -5.531 10.100 1.00 51.84 103 PRO A O 1
ATOM 835 N N . ASP A 1 104 ? 17.064 -4.998 10.127 1.00 57.09 104 ASP A N 1
ATOM 836 C CA . ASP A 1 104 ? 16.710 -5.802 11.298 1.00 57.09 104 ASP A CA 1
ATOM 837 C C . ASP A 1 104 ? 15.351 -6.469 11.055 1.00 57.09 104 ASP A C 1
ATOM 839 O O . ASP A 1 104 ? 14.320 -5.792 10.991 1.00 57.09 104 ASP A O 1
ATOM 843 N N . ALA A 1 105 ? 15.300 -7.804 11.027 1.00 50.97 105 ALA A N 1
ATOM 844 C CA . ALA A 1 105 ? 14.059 -8.581 10.889 1.00 50.97 105 ALA A CA 1
ATOM 845 C C . ALA A 1 105 ? 12.990 -8.259 11.965 1.00 50.97 105 ALA A C 1
ATOM 847 O O . ALA A 1 105 ? 11.809 -8.562 11.799 1.00 50.97 105 ALA A O 1
ATOM 848 N N . ARG A 1 106 ? 13.369 -7.586 13.066 1.00 52.44 106 ARG A N 1
ATOM 849 C CA . ARG A 1 106 ? 12.446 -7.077 14.103 1.00 52.44 106 ARG A CA 1
ATOM 850 C C . ARG A 1 106 ? 11.667 -5.823 13.689 1.00 52.44 106 ARG A C 1
ATOM 852 O O . ARG A 1 106 ? 10.771 -5.412 14.422 1.00 52.44 106 ARG A O 1
ATOM 859 N N . GLN A 1 107 ? 12.006 -5.212 12.556 1.00 68.88 107 GLN A N 1
ATOM 860 C CA . GLN A 1 107 ? 11.427 -3.952 12.097 1.00 68.88 107 GLN A CA 1
ATOM 861 C C . GLN A 1 107 ? 10.501 -4.112 10.887 1.00 68.88 107 GLN A C 1
ATOM 863 O O . GLN A 1 107 ? 9.929 -3.109 10.465 1.00 68.88 107 GLN A O 1
ATOM 868 N N . TRP A 1 108 ? 10.313 -5.324 10.340 1.00 82.94 108 TRP A N 1
ATOM 869 C CA . TRP A 1 108 ? 9.422 -5.531 9.191 1.00 82.94 108 TRP A CA 1
ATOM 870 C C . TRP A 1 108 ? 8.000 -5.050 9.495 1.00 82.94 108 TRP A C 1
ATOM 872 O O . TRP A 1 108 ? 7.448 -5.293 10.571 1.00 82.94 108 TRP A O 1
ATOM 882 N N . SER A 1 109 ? 7.411 -4.336 8.541 1.00 86.12 109 SER A N 1
ATOM 883 C CA . SER A 1 109 ? 6.084 -3.749 8.677 1.00 86.12 109 SER A CA 1
ATOM 884 C C . SER A 1 109 ? 5.402 -3.620 7.321 1.00 86.12 109 SER A C 1
ATOM 886 O O . SER A 1 109 ? 6.052 -3.649 6.275 1.00 86.12 109 SER A O 1
ATOM 888 N N . CYS A 1 110 ? 4.087 -3.405 7.332 1.00 91.19 110 CYS A N 1
ATOM 889 C CA . CYS A 1 110 ? 3.337 -3.075 6.123 1.00 91.19 110 CYS A CA 1
ATOM 890 C C . CYS A 1 110 ? 3.886 -1.823 5.418 1.00 91.19 110 CYS A C 1
ATOM 892 O O . CYS A 1 110 ? 3.933 -1.800 4.193 1.00 91.19 110 CYS A O 1
ATOM 894 N N . ALA A 1 111 ? 4.386 -0.830 6.164 1.00 89.56 111 ALA A N 1
ATOM 895 C CA . ALA A 1 111 ? 5.045 0.336 5.580 1.00 89.56 111 ALA A CA 1
ATOM 896 C C . ALA A 1 111 ? 6.329 -0.050 4.826 1.00 89.56 111 ALA A C 1
ATOM 898 O O . ALA A 1 111 ? 6.524 0.389 3.696 1.00 89.56 111 ALA A O 1
ATOM 899 N N . TRP A 1 112 ? 7.170 -0.919 5.399 1.00 86.81 112 TRP A N 1
ATOM 900 C CA . TRP A 1 112 ? 8.385 -1.392 4.724 1.00 86.81 112 TRP A CA 1
ATOM 901 C C . TRP A 1 112 ? 8.094 -2.188 3.460 1.00 86.81 112 TRP A C 1
ATOM 903 O O . TRP A 1 112 ? 8.770 -1.989 2.456 1.00 86.81 112 TRP A O 1
ATOM 913 N N . TRP A 1 113 ? 7.072 -3.043 3.481 1.00 90.62 113 TRP A N 1
ATOM 914 C CA . TRP A 1 113 ? 6.658 -3.778 2.289 1.00 90.62 113 TRP A CA 1
ATOM 915 C C . TRP A 1 113 ? 6.212 -2.837 1.164 1.00 90.62 113 TRP A C 1
ATOM 917 O O . TRP A 1 113 ? 6.656 -2.998 0.029 1.00 90.62 113 TRP A O 1
ATOM 927 N N . VAL A 1 114 ? 5.428 -1.800 1.484 1.00 92.81 114 VAL A N 1
ATOM 928 C CA . VAL A 1 114 ? 5.043 -0.759 0.516 1.00 92.81 114 VAL A CA 1
ATOM 929 C C . VAL A 1 114 ? 6.268 -0.004 -0.012 1.00 92.81 114 VAL A C 1
ATOM 931 O O . VAL A 1 114 ? 6.409 0.155 -1.221 1.00 92.81 114 VAL A O 1
ATOM 934 N N . ILE A 1 115 ? 7.181 0.424 0.866 1.00 88.69 115 ILE A N 1
ATOM 935 C CA . ILE A 1 115 ? 8.407 1.136 0.470 1.00 88.69 115 ILE A CA 1
ATOM 936 C C . ILE A 1 115 ? 9.283 0.265 -0.438 1.00 88.69 115 ILE A C 1
ATOM 938 O O . ILE A 1 115 ? 9.816 0.766 -1.426 1.00 88.69 115 ILE A O 1
ATOM 942 N N . ARG A 1 116 ? 9.412 -1.033 -0.140 1.00 87.44 116 ARG A N 1
ATOM 943 C CA . ARG A 1 116 ? 10.156 -1.982 -0.977 1.00 87.44 116 ARG A CA 1
ATOM 944 C C . ARG A 1 116 ? 9.569 -2.047 -2.386 1.00 87.44 116 ARG A C 1
ATOM 946 O O . ARG A 1 116 ? 10.324 -1.929 -3.338 1.00 87.44 116 ARG A O 1
ATOM 953 N N . LEU A 1 117 ? 8.247 -2.168 -2.520 1.00 91.25 117 LEU A N 1
ATOM 954 C CA . LEU A 1 117 ? 7.587 -2.175 -3.832 1.00 91.25 117 LEU A CA 1
ATOM 955 C C . LEU A 1 117 ? 7.836 -0.883 -4.611 1.00 91.25 117 LEU A C 1
ATOM 957 O O . LEU A 1 117 ? 8.165 -0.927 -5.791 1.00 91.25 117 LEU A O 1
ATOM 961 N N . ILE A 1 118 ? 7.723 0.268 -3.940 1.00 90.88 118 ILE A N 1
ATOM 962 C CA . ILE A 1 118 ? 8.003 1.575 -4.549 1.00 90.88 118 ILE A CA 1
ATOM 963 C C . ILE A 1 118 ? 9.443 1.626 -5.067 1.00 90.88 118 ILE A C 1
ATOM 965 O O . ILE A 1 118 ? 9.663 2.062 -6.194 1.00 90.88 118 ILE A O 1
ATOM 969 N N . ARG A 1 119 ? 10.411 1.138 -4.280 1.00 85.12 119 ARG A N 1
ATOM 970 C CA . ARG A 1 119 ? 11.812 1.040 -4.707 1.00 85.12 119 ARG A CA 1
ATOM 971 C C . ARG A 1 119 ? 11.987 0.126 -5.910 1.00 85.12 119 ARG A C 1
ATOM 973 O O . ARG A 1 119 ? 12.633 0.542 -6.857 1.00 85.12 119 ARG A O 1
ATOM 980 N N . SER A 1 120 ? 11.354 -1.047 -5.927 1.00 86.44 120 SER A N 1
ATOM 981 C CA . SER A 1 120 ? 11.417 -1.952 -7.081 1.00 86.44 120 SER A CA 1
ATOM 982 C C . SER A 1 120 ? 10.924 -1.288 -8.369 1.00 86.44 120 SER A C 1
ATOM 984 O O . SER A 1 120 ? 11.543 -1.456 -9.411 1.00 86.44 120 SER A O 1
ATOM 986 N N . PHE A 1 121 ? 9.855 -0.488 -8.309 1.00 88.75 121 PHE A N 1
ATOM 987 C CA . PHE A 1 121 ? 9.385 0.262 -9.479 1.00 88.75 121 PHE A CA 1
ATOM 988 C C . PHE A 1 121 ? 10.334 1.386 -9.900 1.00 88.75 121 PHE A C 1
ATOM 990 O O . PHE A 1 121 ? 10.469 1.645 -11.092 1.00 88.75 121 PHE A O 1
ATOM 997 N N . VAL A 1 122 ? 10.968 2.063 -8.942 1.00 84.88 122 VAL A N 1
ATOM 998 C CA . VAL A 1 122 ? 11.987 3.084 -9.221 1.00 84.88 122 VAL A CA 1
ATOM 999 C C . VAL A 1 122 ? 13.224 2.459 -9.865 1.00 84.88 122 VAL A C 1
ATOM 1001 O O . VAL A 1 122 ? 13.700 2.958 -10.880 1.00 84.88 122 VAL A O 1
ATOM 1004 N N . ASP A 1 123 ? 13.730 1.362 -9.305 1.00 81.31 123 ASP A N 1
ATOM 1005 C CA . ASP A 1 123 ? 14.929 0.678 -9.794 1.00 81.31 123 ASP A CA 1
ATOM 1006 C C . ASP A 1 123 ? 14.699 0.014 -11.159 1.00 81.31 123 ASP A C 1
ATOM 1008 O O . ASP A 1 123 ? 15.625 -0.081 -11.958 1.00 81.31 123 ASP A O 1
ATOM 1012 N N . ALA A 1 124 ? 13.458 -0.383 -11.455 1.00 83.94 124 ALA A N 1
ATOM 1013 C CA . ALA A 1 124 ? 13.040 -0.851 -12.775 1.00 83.94 124 ALA A CA 1
ATOM 1014 C C . ALA A 1 124 ? 12.727 0.288 -13.768 1.00 83.94 124 ALA A C 1
ATOM 1016 O O . ALA A 1 124 ? 12.212 0.016 -14.850 1.00 83.94 124 ALA A O 1
ATOM 1017 N N . GLU A 1 125 ? 12.959 1.553 -13.394 1.00 85.31 125 GLU A N 1
ATOM 1018 C CA . GLU A 1 125 ? 12.653 2.748 -14.200 1.00 85.31 125 GLU A CA 1
ATOM 1019 C C . GLU A 1 125 ? 11.169 2.865 -14.610 1.00 85.31 125 GLU A C 1
ATOM 1021 O O . GLU A 1 125 ? 10.799 3.603 -15.523 1.00 85.31 125 GLU A O 1
ATOM 1026 N N . MET A 1 126 ? 10.282 2.160 -13.904 1.00 84.81 126 MET A N 1
ATOM 1027 C CA . MET A 1 126 ? 8.836 2.193 -14.129 1.00 84.81 126 MET A CA 1
ATOM 1028 C C . MET A 1 126 ? 8.175 3.368 -13.412 1.00 84.81 126 MET A C 1
ATOM 1030 O O . MET A 1 126 ? 7.070 3.760 -13.772 1.00 84.81 126 MET A O 1
ATOM 1034 N N . MET A 1 127 ? 8.820 3.927 -12.393 1.00 86.94 127 MET A N 1
ATOM 1035 C CA . MET A 1 127 ? 8.344 5.087 -11.650 1.00 86.94 127 MET A CA 1
ATOM 1036 C C . MET A 1 127 ? 9.470 6.107 -11.529 1.00 86.94 127 MET A C 1
ATOM 1038 O O . MET A 1 127 ? 10.596 5.756 -11.185 1.00 86.94 127 MET A O 1
ATOM 1042 N N . VAL A 1 128 ? 9.156 7.381 -11.767 1.00 81.69 128 VAL A N 1
ATOM 1043 C CA . VAL A 1 128 ? 10.118 8.464 -11.540 1.00 81.69 128 VAL A CA 1
ATOM 1044 C C . VAL A 1 128 ? 10.417 8.534 -10.051 1.00 81.69 128 VAL A C 1
ATOM 1046 O O . VAL A 1 128 ? 9.508 8.725 -9.242 1.00 81.69 128 VAL A O 1
ATOM 1049 N N . ASP A 1 129 ? 11.690 8.411 -9.694 1.00 74.94 129 ASP A N 1
ATOM 1050 C CA . ASP A 1 129 ? 12.142 8.712 -8.347 1.00 74.94 129 ASP A CA 1
ATOM 1051 C C . ASP A 1 129 ? 12.001 10.225 -8.116 1.00 74.94 129 ASP A C 1
ATOM 1053 O O . ASP A 1 129 ? 12.686 11.020 -8.767 1.00 74.94 129 ASP A O 1
ATOM 1057 N N . PRO A 1 130 ? 11.118 10.664 -7.205 1.00 59.41 130 PRO A N 1
ATOM 1058 C CA . PRO A 1 130 ? 10.929 12.086 -6.965 1.00 59.41 130 PRO A CA 1
ATOM 1059 C C . PRO A 1 130 ? 12.166 12.747 -6.326 1.00 59.41 130 PRO A C 1
ATOM 1061 O O . PRO A 1 130 ? 12.234 13.979 -6.300 1.00 59.41 130 PRO A O 1
ATOM 1064 N N . VAL A 1 131 ? 13.125 11.955 -5.824 1.00 61.22 131 VAL A N 1
ATOM 1065 C CA . VAL A 1 131 ? 14.329 12.381 -5.097 1.00 61.22 131 VAL A CA 1
ATOM 1066 C C . VAL A 1 131 ? 15.598 12.292 -5.960 1.00 61.22 131 VAL A C 1
ATOM 1068 O O . VAL A 1 131 ? 16.412 13.223 -5.924 1.00 61.22 131 VAL A O 1
ATOM 1071 N N . ARG A 1 132 ? 15.786 11.233 -6.770 1.00 51.38 132 ARG A N 1
ATOM 1072 C CA . ARG A 1 132 ? 16.947 11.128 -7.685 1.00 51.38 132 ARG A CA 1
ATOM 1073 C C . ARG A 1 132 ? 16.898 12.251 -8.724 1.00 51.38 132 ARG A C 1
ATOM 1075 O O . ARG A 1 132 ? 16.022 12.308 -9.579 1.00 51.38 132 ARG A O 1
ATOM 1082 N N . GLY A 1 133 ? 17.878 13.148 -8.641 1.00 48.56 133 GLY A N 1
ATOM 1083 C CA . GLY A 1 133 ? 18.092 14.243 -9.590 1.00 48.56 133 GLY A CA 1
ATOM 1084 C C . GLY A 1 133 ? 17.739 15.640 -9.074 1.00 48.56 133 GLY A C 1
ATOM 1085 O O . GLY A 1 133 ? 18.063 16.610 -9.753 1.00 48.56 133 G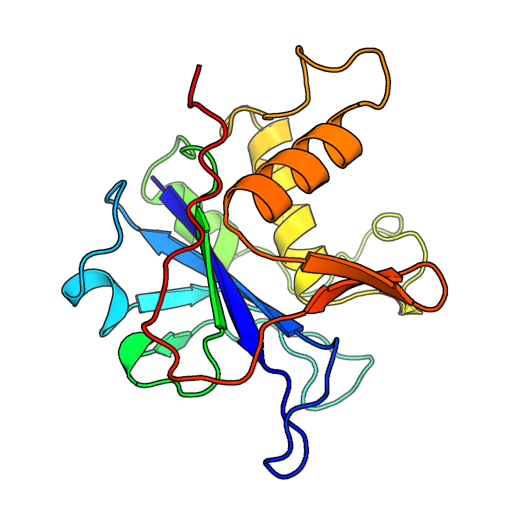LY A O 1
ATOM 1086 N N . ARG A 1 134 ? 17.124 15.781 -7.887 1.00 51.12 134 ARG A N 1
ATOM 1087 C CA . ARG A 1 134 ? 16.799 17.104 -7.306 1.00 51.12 134 ARG A CA 1
ATOM 1088 C C . ARG A 1 134 ? 17.422 17.403 -5.945 1.00 51.12 134 ARG A C 1
ATOM 1090 O O . ARG A 1 134 ? 17.524 18.578 -5.612 1.00 51.12 134 ARG A O 1
ATOM 1097 N N . ASP A 1 135 ? 17.880 16.392 -5.210 1.00 48.62 135 ASP A N 1
ATOM 1098 C CA . ASP A 1 135 ? 18.525 16.581 -3.909 1.00 48.62 135 ASP A CA 1
ATOM 1099 C C . ASP A 1 135 ? 19.890 15.888 -3.864 1.00 48.62 135 ASP A C 1
ATOM 1101 O O . ASP A 1 135 ? 20.029 14.748 -3.425 1.00 48.62 135 ASP A O 1
ATOM 1105 N N . THR A 1 136 ? 20.929 16.614 -4.269 1.00 47.28 136 THR A N 1
ATOM 1106 C CA . THR A 1 136 ? 22.315 16.302 -3.892 1.00 47.28 136 THR A CA 1
ATOM 1107 C C . THR A 1 136 ? 22.618 16.649 -2.425 1.00 47.28 136 THR A C 1
ATOM 1109 O O . THR A 1 136 ? 23.691 16.314 -1.940 1.00 47.28 136 THR A O 1
ATOM 1112 N N . GLU A 1 137 ? 21.689 17.274 -1.684 1.00 46.12 137 GLU A N 1
ATOM 1113 C CA . GLU A 1 137 ? 21.981 17.886 -0.374 1.00 46.12 137 GLU A CA 1
ATOM 1114 C C . GLU A 1 137 ? 20.892 17.674 0.703 1.00 46.12 137 GLU A C 1
ATOM 1116 O O . GLU A 1 137 ? 20.504 18.607 1.399 1.00 46.12 137 GLU A O 1
ATOM 1121 N N . GLY A 1 138 ? 20.354 16.459 0.873 1.00 51.22 138 GLY A N 1
ATOM 1122 C CA . GLY A 1 138 ? 19.629 16.089 2.111 1.00 51.22 138 GLY A CA 1
ATOM 1123 C C . GLY A 1 138 ? 18.366 16.903 2.470 1.00 51.22 138 GLY A C 1
ATOM 1124 O O . GLY A 1 138 ? 17.884 16.820 3.598 1.00 51.22 138 GLY A O 1
ATOM 1125 N N . ASN A 1 139 ? 17.815 17.670 1.528 1.00 57.91 139 ASN A N 1
ATOM 1126 C CA . ASN A 1 139 ? 16.744 18.652 1.737 1.00 57.91 139 ASN A CA 1
ATOM 1127 C C . ASN A 1 139 ? 15.330 18.035 1.724 1.00 57.91 139 ASN A C 1
ATOM 1129 O O . ASN A 1 139 ? 14.413 18.605 2.313 1.00 57.91 139 ASN A O 1
ATOM 1133 N N . TRP A 1 140 ? 15.140 16.851 1.135 1.00 55.41 140 TRP A N 1
ATOM 1134 C CA . TRP A 1 140 ? 13.825 16.228 0.925 1.00 55.41 140 TRP A CA 1
ATOM 1135 C C . TRP A 1 140 ? 12.895 16.264 2.152 1.00 55.41 140 TRP A C 1
ATOM 1137 O O . TRP A 1 140 ? 11.690 16.496 2.022 1.00 55.41 140 TRP A O 1
ATOM 1147 N N . PHE A 1 141 ? 13.449 16.081 3.355 1.00 56.12 141 PHE A N 1
ATOM 1148 C CA . PHE A 1 141 ? 12.688 16.095 4.598 1.00 56.12 141 PHE A CA 1
ATOM 1149 C C . PHE A 1 141 ? 12.191 17.502 4.982 1.00 56.12 141 PHE A C 1
ATOM 1151 O O . PHE A 1 141 ? 11.073 17.649 5.475 1.00 56.12 141 PHE A O 1
ATOM 1158 N N . GLU A 1 142 ? 12.966 18.554 4.707 1.00 59.59 142 GLU A N 1
ATOM 1159 C CA . GLU A 1 142 ? 12.539 19.949 4.884 1.00 59.59 142 GLU A CA 1
ATOM 1160 C C . GLU A 1 142 ? 11.422 20.326 3.907 1.00 59.59 142 GLU A C 1
ATOM 1162 O O . GLU A 1 142 ? 10.422 20.914 4.319 1.00 59.59 142 GLU A O 1
ATOM 1167 N N . ARG A 1 143 ? 11.515 19.912 2.637 1.00 61.12 143 ARG A N 1
ATOM 1168 C CA . ARG A 1 143 ? 10.426 20.101 1.659 1.00 61.12 143 ARG A CA 1
ATOM 1169 C C . ARG A 1 143 ? 9.160 19.354 2.051 1.00 61.12 143 ARG A C 1
ATOM 1171 O O . ARG A 1 143 ? 8.065 19.900 1.924 1.00 61.12 143 ARG A O 1
ATOM 1178 N N . PHE A 1 144 ? 9.293 18.125 2.549 1.00 60.91 144 PHE A N 1
ATOM 1179 C CA . PHE A 1 144 ? 8.165 17.386 3.110 1.00 60.91 144 PHE A CA 1
ATOM 1180 C C . PHE A 1 144 ? 7.515 18.175 4.256 1.00 60.91 144 PHE A C 1
ATOM 1182 O O . PHE A 1 144 ? 6.304 18.395 4.227 1.00 60.91 144 PHE A O 1
ATOM 1189 N N . LYS A 1 145 ? 8.310 18.682 5.211 1.00 58.34 145 LYS A N 1
ATOM 1190 C CA . LYS A 1 145 ? 7.803 19.513 6.313 1.00 58.34 145 LYS A CA 1
ATOM 1191 C C . LYS A 1 145 ? 7.073 20.760 5.819 1.00 58.34 145 LYS A C 1
ATOM 1193 O O . LYS A 1 145 ? 5.947 20.999 6.249 1.00 58.34 145 LYS A O 1
ATOM 1198 N N . GLN A 1 146 ? 7.674 21.507 4.894 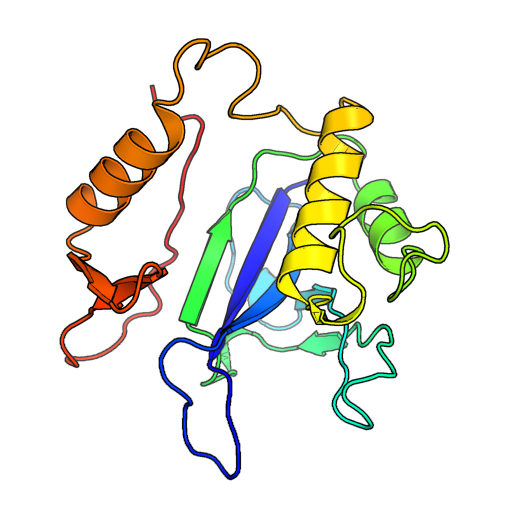1.00 60.28 146 GLN A N 1
ATOM 1199 C CA . GLN A 1 146 ? 7.082 22.714 4.311 1.00 60.28 146 GLN A CA 1
ATOM 1200 C C . GLN A 1 146 ? 5.743 22.424 3.629 1.00 60.28 146 GLN A C 1
ATOM 1202 O O . GLN A 1 146 ? 4.792 23.178 3.804 1.00 60.28 146 GLN A O 1
ATOM 1207 N N . ARG A 1 147 ? 5.631 21.311 2.895 1.00 59.34 147 ARG A N 1
ATOM 1208 C CA . ARG A 1 147 ? 4.387 20.919 2.213 1.00 59.34 147 ARG A CA 1
ATOM 1209 C C . ARG A 1 147 ? 3.291 20.508 3.188 1.00 59.34 147 ARG A C 1
ATOM 1211 O O . ARG A 1 147 ? 2.152 20.937 3.035 1.00 59.34 147 ARG A O 1
ATOM 1218 N N . VAL A 1 148 ? 3.632 19.725 4.210 1.00 55.84 148 VAL A N 1
ATOM 1219 C CA . VAL A 1 148 ? 2.680 19.344 5.264 1.00 55.84 148 VAL A CA 1
ATOM 1220 C C . VAL A 1 148 ? 2.188 20.589 6.016 1.00 55.84 148 VAL A C 1
ATOM 1222 O O . VAL A 1 148 ? 0.987 20.745 6.220 1.00 55.84 148 VAL A O 1
ATOM 1225 N N . GLN A 1 149 ? 3.087 21.525 6.337 1.00 61.62 149 GLN A N 1
ATOM 1226 C CA . GLN A 1 149 ? 2.737 22.806 6.962 1.00 61.62 149 GLN A CA 1
ATOM 1227 C C . GLN A 1 149 ? 1.893 23.709 6.051 1.00 61.62 149 GLN A C 1
ATOM 1229 O O . GLN A 1 149 ? 0.939 24.320 6.528 1.00 61.62 149 GLN A O 1
ATOM 1234 N N . ALA A 1 150 ? 2.190 23.768 4.748 1.00 59.12 150 ALA A N 1
ATOM 1235 C CA . ALA A 1 150 ? 1.408 24.527 3.767 1.00 59.12 150 ALA A CA 1
ATOM 1236 C C . ALA A 1 150 ? -0.041 24.024 3.647 1.00 59.12 150 ALA A C 1
ATOM 1238 O O . ALA A 1 150 ? -0.938 24.792 3.313 1.00 59.12 150 ALA A O 1
ATOM 1239 N N . GLN A 1 151 ? -0.287 22.754 3.975 1.00 51.56 151 GLN A N 1
ATOM 1240 C CA . GLN A 1 151 ? -1.625 22.159 4.044 1.00 51.56 151 GLN A CA 1
ATOM 1241 C C . GLN A 1 151 ? -2.305 22.353 5.413 1.00 51.56 151 GLN A C 1
ATOM 1243 O O . GLN A 1 151 ? -3.316 21.718 5.703 1.00 51.56 151 GLN A O 1
ATOM 1248 N N . GLY A 1 152 ? -1.754 23.209 6.279 1.00 47.25 152 GLY A N 1
ATOM 1249 C CA . GLY A 1 152 ? -2.307 23.507 7.602 1.00 47.25 152 GLY A CA 1
ATOM 1250 C C . GLY A 1 152 ? -2.107 22.395 8.636 1.00 47.25 152 GLY A C 1
ATOM 1251 O O . GLY A 1 152 ? -2.644 22.484 9.739 1.00 47.25 152 GLY A O 1
ATOM 1252 N N . MET A 1 153 ? -1.333 21.352 8.318 1.00 46.97 153 MET A N 1
ATOM 1253 C CA . MET A 1 153 ? -1.020 20.276 9.256 1.00 46.97 153 MET A CA 1
ATOM 1254 C C . MET A 1 153 ? 0.208 20.638 10.094 1.00 46.97 153 MET A C 1
ATOM 1256 O O . MET A 1 153 ? 1.259 21.016 9.573 1.00 46.97 153 MET A O 1
ATOM 1260 N N . LYS A 1 154 ? 0.106 20.482 11.416 1.00 58.16 154 LYS A N 1
ATOM 1261 C CA . LYS A 1 154 ? 1.242 20.686 12.320 1.00 58.16 154 LYS A CA 1
ATOM 1262 C C . LYS A 1 154 ? 2.049 19.399 12.425 1.00 58.16 154 LYS A C 1
ATOM 1264 O O . LYS A 1 154 ? 1.505 18.350 12.759 1.00 58.16 154 LYS A O 1
ATOM 1269 N N . LEU A 1 155 ? 3.349 19.480 12.152 1.00 44.56 155 LEU A N 1
ATOM 1270 C CA . LEU A 1 155 ? 4.291 18.399 12.429 1.00 44.56 155 LEU A CA 1
ATOM 1271 C C . LEU A 1 155 ? 4.904 18.599 13.814 1.00 44.56 155 LEU A C 1
ATOM 1273 O O . LEU A 1 155 ? 5.577 19.594 14.067 1.00 44.56 155 LEU A O 1
ATOM 1277 N N . GLU A 1 156 ? 4.688 17.634 14.697 1.00 49.38 156 GLU A N 1
ATOM 1278 C CA . GLU A 1 156 ? 5.282 17.566 16.027 1.00 49.38 156 GLU A CA 1
ATOM 1279 C C . GLU A 1 156 ? 6.322 16.451 16.068 1.00 49.38 156 GLU A C 1
ATOM 1281 O O . GLU A 1 156 ? 6.046 15.305 15.709 1.00 49.38 156 GLU A O 1
ATOM 1286 N N . GLN A 1 157 ? 7.518 16.762 16.559 1.00 38.31 157 GLN A N 1
ATOM 1287 C CA . GLN A 1 157 ? 8.526 15.753 16.851 1.00 38.31 157 GLN A CA 1
ATOM 1288 C C . GLN A 1 157 ? 8.345 15.279 18.300 1.00 38.31 157 GLN A C 1
ATOM 1290 O O . GLN A 1 157 ? 8.595 16.034 19.238 1.00 38.31 157 GLN A O 1
ATOM 1295 N N . LYS A 1 158 ? 7.921 14.026 18.515 1.00 39.91 158 LYS A N 1
ATOM 1296 C CA . LYS A 1 158 ? 7.918 13.396 19.850 1.00 39.91 158 LYS A CA 1
ATOM 1297 C C . LYS A 1 158 ? 8.840 12.187 19.846 1.00 39.91 158 LYS A C 1
ATOM 1299 O O . LYS A 1 158 ? 8.695 11.290 19.025 1.00 39.91 158 LYS A O 1
ATOM 1304 N N . ARG A 1 159 ? 9.791 12.153 20.789 1.00 37.81 159 ARG A N 1
ATOM 1305 C CA . ARG A 1 159 ? 10.754 11.044 20.977 1.00 37.81 159 ARG A CA 1
ATOM 1306 C C . ARG A 1 159 ? 11.517 10.660 19.695 1.00 37.81 159 ARG A C 1
ATOM 1308 O O . ARG A 1 159 ? 11.704 9.483 19.414 1.00 37.81 159 ARG A O 1
ATOM 1315 N N . GLY A 1 160 ? 11.920 11.651 18.897 1.00 34.34 160 GLY A N 1
ATOM 1316 C CA . GLY A 1 160 ? 12.648 11.421 17.642 1.00 34.34 160 GLY A CA 1
ATOM 1317 C C . GLY A 1 160 ? 11.785 10.961 16.459 1.00 34.34 160 GLY A C 1
ATOM 1318 O O . GLY A 1 160 ? 12.321 10.772 15.374 1.00 34.34 160 GLY A O 1
ATOM 1319 N N . GLN A 1 161 ? 10.464 10.828 16.628 1.00 32.78 161 GLN A N 1
ATOM 1320 C CA . GLN A 1 161 ? 9.519 10.522 15.551 1.00 32.78 161 GLN A CA 1
ATOM 1321 C C . GLN A 1 161 ? 8.657 11.742 15.220 1.00 32.78 161 GLN A C 1
ATOM 1323 O O . GLN A 1 161 ? 8.176 12.440 16.114 1.00 32.78 161 GLN A O 1
ATOM 1328 N N . TRP A 1 162 ? 8.463 11.995 13.927 1.00 37.59 162 TRP A N 1
ATOM 1329 C CA . TRP A 1 162 ? 7.610 13.071 13.428 1.00 37.59 162 TRP A CA 1
ATOM 1330 C C . TRP A 1 162 ? 6.168 12.584 13.302 1.00 37.59 162 TRP A C 1
ATOM 1332 O O . TRP A 1 162 ? 5.909 11.533 12.718 1.00 37.59 162 TRP A O 1
ATOM 1342 N N . MET A 1 163 ? 5.229 13.342 13.858 1.00 36.19 163 MET A N 1
ATOM 1343 C CA . MET A 1 163 ? 3.800 13.042 13.854 1.00 36.19 163 MET A CA 1
ATOM 1344 C C . MET A 1 163 ? 3.016 14.264 13.387 1.00 36.19 163 MET A C 1
ATOM 1346 O O . MET A 1 163 ? 3.372 15.387 13.719 1.00 36.19 163 MET A O 1
ATOM 1350 N N . THR A 1 164 ? 1.925 14.061 12.655 1.00 42.94 164 THR A N 1
ATOM 1351 C CA . THR A 1 164 ? 0.972 15.129 12.327 1.00 42.94 164 THR A CA 1
ATOM 1352 C C . THR A 1 164 ? -0.058 15.266 13.452 1.00 42.94 164 THR A C 1
ATOM 1354 O O . THR A 1 164 ? -0.680 14.266 13.819 1.00 42.94 164 THR A O 1
ATOM 1357 N N . SER A 1 165 ? -0.269 16.466 13.997 1.00 40.97 165 SER A N 1
ATOM 1358 C CA . SER A 1 165 ? -1.405 16.768 14.879 1.00 40.97 165 SER A CA 1
ATOM 1359 C C . SER A 1 165 ? -2.509 17.485 14.088 1.00 40.97 165 SER A C 1
ATOM 1361 O O . SER A 1 165 ? -2.248 18.446 13.366 1.00 40.97 165 SER A O 1
ATOM 1363 N N . GLN A 1 166 ? -3.745 16.983 14.185 1.00 45.09 166 GLN A N 1
ATOM 1364 C CA . GLN A 1 166 ? -4.954 17.666 13.711 1.00 45.09 166 GLN A CA 1
ATOM 1365 C C . GLN A 1 166 ? -5.912 17.871 14.889 1.00 45.09 166 GLN A C 1
ATOM 1367 O O . GLN A 1 166 ? -6.132 16.947 15.678 1.00 45.09 166 GLN A O 1
ATOM 1372 N N . ASP A 1 167 ? -6.469 19.082 14.984 1.00 36.50 167 ASP A N 1
ATOM 1373 C CA . ASP A 1 167 ? -7.581 19.421 15.871 1.00 36.50 167 ASP A CA 1
ATOM 1374 C C . ASP A 1 167 ? -8.841 18.643 15.462 1.00 36.50 167 ASP A C 1
ATOM 1376 O O . ASP A 1 167 ? -9.150 18.465 14.285 1.00 36.50 167 ASP A O 1
ATOM 1380 N N . THR A 1 168 ? -9.568 18.147 16.459 1.00 37.22 168 THR A N 1
ATOM 1381 C CA . THR A 1 168 ? -10.614 17.115 16.352 1.00 37.22 168 THR A CA 1
ATOM 1382 C C . THR A 1 168 ? -11.986 17.645 15.903 1.00 37.22 168 THR A C 1
ATOM 1384 O O . THR A 1 168 ? -13.023 17.231 16.415 1.00 37.22 168 THR A O 1
ATOM 1387 N N . GLY A 1 169 ? -12.021 18.542 14.916 1.00 30.06 169 GLY A N 1
ATOM 1388 C CA . GLY A 1 169 ? -13.262 19.064 14.336 1.00 30.06 169 GLY A CA 1
ATOM 1389 C C . GLY A 1 169 ? -13.563 18.469 12.958 1.00 30.06 169 GLY A C 1
ATOM 1390 O O . GLY A 1 169 ? -12.914 18.845 11.995 1.00 30.06 169 GLY A O 1
ATOM 1391 N N . SER A 1 170 ? -14.561 17.577 12.868 1.00 31.83 170 SER A N 1
ATOM 1392 C CA . SER A 1 170 ? -15.239 17.125 11.630 1.00 31.83 170 SER A CA 1
ATOM 1393 C C . SER A 1 170 ? -14.325 16.750 10.440 1.00 31.83 170 SER A C 1
ATOM 1395 O O . SER A 1 170 ? -14.036 17.574 9.576 1.00 31.83 170 SER A O 1
ATOM 1397 N N . MET A 1 171 ? -13.933 15.472 10.334 1.00 32.19 171 MET A N 1
ATOM 1398 C CA . MET A 1 171 ? -13.152 14.963 9.194 1.00 32.19 171 MET A CA 1
ATOM 1399 C C . MET A 1 171 ? -14.008 14.843 7.922 1.00 32.19 171 MET A C 1
ATOM 1401 O O . MET A 1 171 ? -14.681 13.838 7.701 1.00 32.19 171 MET A O 1
ATOM 1405 N N . THR A 1 172 ? -13.913 15.833 7.037 1.00 30.66 172 THR A N 1
ATOM 1406 C CA . THR A 1 172 ? -14.075 15.608 5.595 1.00 30.66 172 THR A CA 1
ATOM 1407 C C . THR A 1 172 ? -12.891 14.750 5.141 1.00 30.66 172 THR A C 1
ATOM 1409 O O . THR A 1 172 ? -11.756 15.061 5.503 1.00 30.66 172 THR A O 1
ATOM 1412 N N . ILE A 1 173 ? -13.116 13.670 4.382 1.00 33.34 173 ILE A N 1
ATOM 1413 C CA . ILE A 1 173 ? -12.035 12.873 3.773 1.00 33.34 173 ILE A CA 1
ATOM 1414 C C . ILE A 1 173 ? -11.257 13.800 2.826 1.00 33.34 173 ILE A C 1
ATOM 1416 O O . ILE A 1 173 ? -11.642 13.994 1.677 1.00 33.34 173 ILE A O 1
ATOM 1420 N N . GLN A 1 174 ? -10.193 14.429 3.320 1.00 35.69 174 GLN A N 1
ATOM 1421 C CA . GLN A 1 174 ? -9.280 15.215 2.503 1.00 35.69 174 GLN A CA 1
ATOM 1422 C C . GLN A 1 174 ? -8.234 14.259 1.940 1.00 35.69 174 GLN A C 1
ATOM 1424 O O . GLN A 1 174 ? -7.435 13.671 2.669 1.00 35.69 174 GLN A O 1
ATOM 1429 N N . SER A 1 175 ? -8.246 14.075 0.624 1.00 33.84 175 SER A N 1
ATOM 1430 C CA . SER A 1 175 ? -7.115 13.491 -0.082 1.00 33.84 175 SER A CA 1
ATOM 1431 C C . SER A 1 175 ? -5.899 14.389 0.149 1.00 33.84 175 SER A C 1
ATOM 1433 O O . SER A 1 175 ? -5.839 15.498 -0.382 1.00 33.84 175 SER A O 1
ATOM 1435 N N . ILE A 1 176 ? -4.923 13.927 0.929 1.00 39.28 176 ILE A N 1
ATOM 1436 C CA . ILE A 1 176 ? -3.600 14.550 0.986 1.00 39.28 176 ILE A CA 1
ATOM 1437 C C . ILE A 1 176 ? -2.885 14.146 -0.307 1.00 39.28 176 ILE A C 1
ATOM 1439 O O . ILE A 1 176 ? -2.089 13.209 -0.355 1.00 39.28 176 ILE A O 1
ATOM 1443 N N . ILE A 1 177 ? -3.211 14.829 -1.404 1.00 37.66 177 ILE A N 1
ATOM 1444 C CA . ILE A 1 177 ? -2.476 14.676 -2.656 1.00 37.66 177 ILE A CA 1
ATOM 1445 C C . ILE A 1 177 ? -1.119 15.350 -2.435 1.00 37.66 177 ILE A C 1
ATOM 1447 O O . ILE A 1 177 ? -0.972 16.562 -2.571 1.00 37.66 177 ILE A O 1
ATOM 1451 N N . LEU A 1 178 ? -0.120 14.566 -2.027 1.00 37.44 178 LEU A N 1
ATOM 1452 C CA . LEU A 1 178 ? 1.277 14.973 -2.130 1.00 37.44 178 LEU A CA 1
ATOM 1453 C C . LEU A 1 178 ? 1.656 14.879 -3.608 1.00 37.44 178 LEU A C 1
ATOM 1455 O O . LEU A 1 178 ? 2.160 13.860 -4.067 1.00 37.44 178 LEU A O 1
ATOM 1459 N N . ASP A 1 179 ? 1.343 15.923 -4.372 1.00 35.41 179 ASP A N 1
ATOM 1460 C CA . ASP A 1 179 ? 1.750 16.006 -5.769 1.00 35.41 179 ASP A CA 1
ATOM 1461 C C . ASP A 1 179 ? 3.248 16.347 -5.841 1.00 35.41 179 ASP A C 1
ATOM 1463 O O . ASP A 1 179 ? 3.693 17.438 -5.466 1.00 35.41 179 ASP A O 1
ATOM 1467 N N . PHE A 1 180 ? 4.065 15.387 -6.270 1.00 38.09 180 PHE A N 1
ATOM 1468 C CA . PHE A 1 180 ? 5.512 15.565 -6.432 1.00 38.09 180 PHE A CA 1
ATOM 1469 C C . PHE A 1 180 ? 5.886 16.265 -7.754 1.00 38.09 180 PHE A C 1
ATOM 1471 O O . PHE A 1 180 ? 7.068 16.553 -7.973 1.00 38.09 180 PHE A O 1
ATOM 1478 N N . ASN A 1 181 ? 4.894 16.596 -8.593 1.00 33.19 181 ASN A N 1
ATOM 1479 C CA . ASN A 1 181 ? 5.076 17.203 -9.913 1.00 33.19 181 ASN A CA 1
ATOM 1480 C C . ASN A 1 181 ? 4.653 18.678 -10.006 1.00 33.19 181 ASN A C 1
ATOM 1482 O O . ASN A 1 181 ? 4.856 19.281 -11.056 1.00 33.19 181 ASN A O 1
ATOM 1486 N N . ALA A 1 182 ? 4.118 19.285 -8.942 1.00 31.34 182 ALA A N 1
ATOM 1487 C CA . ALA A 1 182 ? 3.798 20.713 -8.950 1.00 31.34 182 ALA A CA 1
ATOM 1488 C C . ALA A 1 182 ? 5.088 21.559 -8.903 1.00 31.34 182 ALA A C 1
ATOM 1490 O O . ALA A 1 182 ? 5.770 21.608 -7.872 1.00 31.34 182 ALA A O 1
ATOM 1491 N N . THR A 1 183 ? 5.433 22.139 -10.055 1.00 32.94 183 THR A N 1
ATOM 1492 C CA . THR A 1 183 ? 6.425 23.209 -10.263 1.00 32.94 183 THR A CA 1
ATOM 1493 C C . THR A 1 183 ? 5.998 24.513 -9.619 1.00 32.94 183 THR A C 1
ATOM 1495 O O . THR A 1 183 ? 4.801 24.850 -9.769 1.00 32.94 183 THR A O 1
#

Foldseek 3Di:
DKKKWWWFFDDDPNDGDPPDTATWIWDDPDQDDDQVCQQFTWIWWWDQVPHLLDIFTDTGTHNNVPDPGTQAIEIFAAFADPCVLVVCSVPQGRDDPDAPQVNDSNPDHRVSSVVVSVVVSVVVVRGPDLDPPPDPDPCVVVVVQVLCVVVVWDWDQDPNDTDTDDDDPDDDHDHPYPPSPDD

pLDDT: mean 72.88, std 20.88, range [30.06, 97.62]

Mean predicted aligned error: 11.44 Å